Protein AF-A0A7S2LHR6-F1 (afdb_monomer_lite)

Sequence (240 aa):
MDSLCLHGGDTCDAGNPFDINSTSINSTLLLLCSYPAWVAMLILSASFIIFANSVIKHNQDLRKKINSQQWFLIQMLMHPVIVGGTVYMANITGNEWWGLLGLPFIFNFGAEPMDFTKLPPRVLLIFQLFAYVHHAGPLLACLSCFSIQNNSQFALANSLLYAHAWSLHTLGALDYMKVLRKQKFFWIYMVQALFSTAFWWSSLRKGLEEVTLSAVFPLLVGPIFQYGGRWGLYEDIRYC

Radius of gyration: 23.69 Å; chains: 1; bounding box: 70×34×90 Å

Secondary structure (DSSP, 8-state):
-----------S----TT---GGGS-HHHHHHHHHHHHHHHHHHHHHHHHHHHHHHHH-HHHHHHHHT-HHHHHHHHHHHHHHHHHHHHHHHHT-THHHHHHHHHHTTTT--S--GGGS-HHHHHHHHHHHHHHHHHHHHHHGGGGTSTT-HHHHHHHHHHHHHHHHHHHT----HHHHHHHGGGHHHHHHHHHHHHHHHHHHHHHH-SS--HHHHGGGGHHHIIIIIIHHHHHHHHH--

Organism: NCBI:txid267567

Foldseek 3Di:
DDDDDDDDDDDPDPPDPPPPPPPPPDPPVLLVVLVVVLVVLLVVLVVLVVVLVVLCVVCVPVLVVLQPDPVLLVLLQCLLVLLLVLLLCLQQVVNLVSLVVNLCSLSVHNHDQDDLVPDDPVCSVLLVVLVRLLSSQSSLSSSLSSVQHNQNQLSNLSSQLNSLVSNVSNVDHPPVVVVVVCCVCVVVSLVSNVVSVVSNVVSVVVRDPDDDCSSCVSNCSSVCSSPVVPVVVVVVSVVD

Structure (mmCIF, N/CA/C/O backbone):
data_AF-A0A7S2LHR6-F1
#
_entry.id   AF-A0A7S2LHR6-F1
#
loop_
_atom_site.group_PDB
_atom_site.id
_atom_site.type_symbol
_atom_site.label_atom_id
_atom_site.label_alt_id
_atom_site.label_comp_id
_atom_site.label_asym_id
_atom_site.label_entity_id
_atom_site.label_seq_id
_atom_site.pdbx_PDB_ins_code
_atom_site.Cartn_x
_atom_site.Cartn_y
_atom_site.Cartn_z
_atom_site.occupancy
_atom_site.B_iso_or_equiv
_atom_site.auth_seq_id
_atom_site.auth_comp_id
_atom_site.auth_asym_id
_atom_site.auth_atom_id
_atom_site.pdbx_PDB_model_num
ATOM 1 N N . MET A 1 1 ? 46.952 1.580 -62.471 1.00 33.97 1 MET A N 1
ATOM 2 C CA . MET A 1 1 ? 46.298 2.133 -63.664 1.00 33.97 1 MET A CA 1
ATOM 3 C C . MET A 1 1 ? 44.831 1.755 -63.609 1.00 33.97 1 MET A C 1
ATOM 5 O O . MET A 1 1 ? 44.545 0.585 -63.806 1.00 33.97 1 MET A O 1
ATOM 9 N N . ASP A 1 2 ? 43.841 2.580 -63.296 1.00 30.83 2 ASP A N 1
ATOM 10 C CA . ASP A 1 2 ? 43.684 3.893 -62.652 1.00 30.83 2 ASP A CA 1
ATOM 11 C C . ASP A 1 2 ? 42.200 3.899 -62.221 1.00 30.83 2 ASP A C 1
ATOM 13 O O . ASP A 1 2 ? 41.345 3.413 -62.954 1.00 30.83 2 ASP A O 1
ATOM 17 N N . SER A 1 3 ? 41.886 4.135 -60.946 1.00 33.28 3 SER A N 1
ATOM 18 C CA . SER A 1 3 ? 41.222 5.357 -60.465 1.00 33.28 3 SER A CA 1
ATOM 19 C C . SER A 1 3 ? 40.249 6.020 -61.450 1.00 33.28 3 SER A C 1
ATOM 21 O O . SER A 1 3 ? 40.690 6.685 -62.383 1.00 33.28 3 SER A O 1
ATOM 23 N N . LEU A 1 4 ? 38.953 5.996 -61.117 1.00 34.53 4 LEU A N 1
ATOM 24 C CA . LEU A 1 4 ? 38.096 7.185 -61.203 1.00 34.53 4 LEU A CA 1
ATOM 25 C C . LEU A 1 4 ? 36.883 7.047 -60.271 1.00 34.53 4 LEU A C 1
ATOM 27 O O . LEU A 1 4 ? 35.913 6.349 -60.554 1.00 34.53 4 LEU A O 1
ATOM 31 N N . CYS A 1 5 ? 36.979 7.744 -59.137 1.00 33.25 5 CYS A N 1
ATOM 32 C CA . CYS A 1 5 ? 35.847 8.202 -58.345 1.00 33.25 5 CYS A CA 1
ATOM 33 C C . CYS A 1 5 ? 34.969 9.139 -59.182 1.00 33.25 5 CYS A C 1
ATOM 35 O O . CYS A 1 5 ? 35.486 10.080 -59.784 1.00 33.25 5 CYS A O 1
ATOM 37 N N . LEU A 1 6 ? 33.651 8.975 -59.098 1.00 33.44 6 LEU A N 1
ATOM 38 C CA . LEU A 1 6 ? 32.712 10.085 -59.227 1.00 33.44 6 LEU A CA 1
ATOM 39 C C . LEU A 1 6 ? 31.737 10.033 -58.049 1.00 33.44 6 LEU A C 1
ATOM 41 O O . LEU A 1 6 ? 31.002 9.069 -57.857 1.00 33.44 6 LEU A O 1
ATOM 45 N N . HIS A 1 7 ? 31.822 11.084 -57.237 1.00 33.53 7 HIS A N 1
ATOM 46 C CA . HIS A 1 7 ? 30.907 11.442 -56.166 1.00 33.53 7 HIS A CA 1
ATOM 47 C C . HIS A 1 7 ? 29.529 11.839 -56.707 1.00 33.53 7 HIS A C 1
ATOM 49 O O . HIS A 1 7 ? 29.441 12.503 -57.738 1.00 33.53 7 HIS A O 1
ATOM 55 N N . GLY A 1 8 ? 28.508 11.610 -55.879 1.00 29.78 8 GLY A N 1
ATOM 56 C CA . GLY A 1 8 ? 27.481 12.622 -55.625 1.00 29.78 8 GLY A CA 1
ATOM 57 C C . GLY A 1 8 ? 26.073 12.232 -56.051 1.00 29.78 8 GLY A C 1
ATOM 58 O O . GLY A 1 8 ? 25.763 12.211 -57.238 1.00 29.78 8 GLY A O 1
ATOM 59 N N . GLY A 1 9 ? 25.207 12.000 -55.065 1.00 30.36 9 GLY A N 1
ATOM 60 C CA . GLY A 1 9 ? 23.770 11.869 -55.287 1.00 30.36 9 GLY A CA 1
ATOM 61 C C . GLY A 1 9 ? 23.041 11.186 -54.141 1.00 30.36 9 GLY A C 1
ATOM 62 O O . GLY A 1 9 ? 22.401 10.162 -54.357 1.00 30.36 9 GLY A O 1
ATOM 63 N N . ASP A 1 10 ? 23.185 11.739 -52.937 1.00 37.94 10 ASP A N 1
ATOM 64 C CA . ASP A 1 10 ? 22.536 11.325 -51.695 1.00 37.94 10 ASP A CA 1
ATOM 65 C C . ASP A 1 10 ? 21.042 11.031 -51.881 1.00 37.94 10 ASP A C 1
ATOM 67 O O . ASP A 1 10 ? 20.223 11.926 -52.088 1.00 37.94 10 ASP A O 1
ATOM 71 N N . THR A 1 11 ? 20.672 9.763 -51.762 1.00 43.31 11 THR A N 1
ATOM 72 C CA . THR A 1 11 ? 19.307 9.345 -51.447 1.00 43.31 11 THR A CA 1
ATOM 73 C C . THR A 1 11 ? 19.415 8.142 -50.522 1.00 43.31 11 THR A C 1
ATOM 75 O O . THR A 1 11 ? 20.270 7.288 -50.741 1.00 43.31 11 THR A O 1
ATOM 78 N N . CYS A 1 12 ? 18.537 8.084 -49.518 1.00 40.38 12 CYS A N 1
ATOM 79 C CA . CYS A 1 12 ? 18.490 7.114 -48.410 1.00 40.38 12 CYS A CA 1
ATOM 80 C C . CYS A 1 12 ? 19.226 7.545 -47.128 1.00 40.38 12 CYS A C 1
ATOM 82 O O . CYS A 1 12 ? 20.112 6.846 -46.668 1.00 40.38 12 CYS A O 1
ATOM 84 N N . ASP A 1 13 ? 18.832 8.681 -46.546 1.00 37.81 13 ASP A N 1
ATOM 85 C CA . ASP A 1 13 ? 18.703 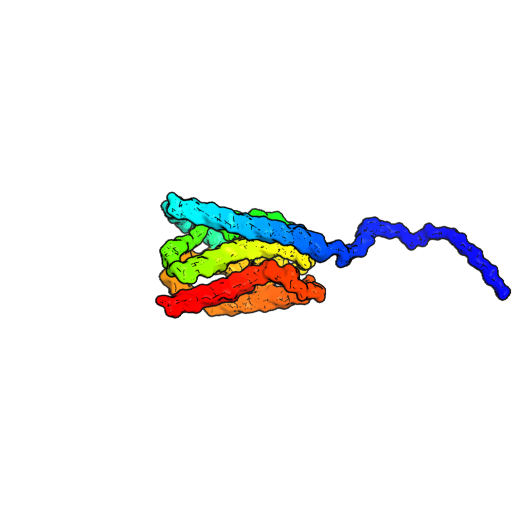8.812 -45.084 1.00 37.81 13 ASP A CA 1
ATOM 86 C C . ASP A 1 13 ? 17.909 10.084 -44.759 1.00 37.81 13 ASP A C 1
ATOM 88 O O . ASP A 1 13 ? 18.414 11.101 -44.288 1.00 37.81 13 ASP A O 1
ATOM 92 N N . ALA A 1 14 ? 16.603 10.036 -45.032 1.00 36.12 14 ALA A N 1
ATOM 93 C CA . ALA A 1 14 ? 15.676 10.882 -44.296 1.00 36.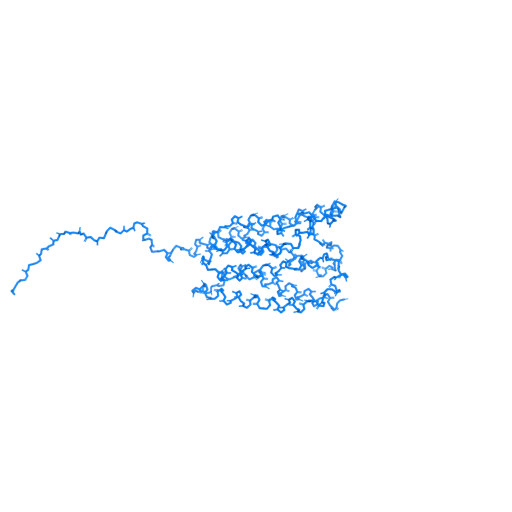12 14 ALA A CA 1
ATOM 94 C C . ALA A 1 14 ? 15.474 10.209 -42.936 1.00 36.12 14 ALA A C 1
ATOM 96 O O . ALA A 1 14 ? 14.522 9.453 -42.746 1.00 36.12 14 ALA A O 1
ATOM 97 N N . GLY A 1 15 ? 16.427 10.438 -42.028 1.00 35.22 15 GLY A N 1
ATOM 98 C CA . GLY A 1 15 ? 16.291 10.075 -40.626 1.00 35.22 15 GLY A CA 1
ATOM 99 C C . GLY A 1 15 ? 14.935 10.559 -40.134 1.00 35.22 15 GLY A C 1
ATOM 100 O O . GLY A 1 15 ? 14.598 11.740 -40.249 1.00 35.22 15 GLY A O 1
ATOM 101 N N . ASN A 1 16 ? 14.125 9.624 -39.653 1.00 37.59 16 ASN A N 1
ATOM 102 C CA . ASN A 1 16 ? 12.862 9.950 -39.029 1.00 37.59 16 ASN A CA 1
ATOM 103 C C . ASN A 1 16 ? 13.202 10.857 -37.831 1.00 37.59 16 ASN A C 1
ATOM 105 O O . ASN A 1 16 ? 13.980 10.436 -36.977 1.00 37.59 16 ASN A O 1
ATOM 109 N N . PRO A 1 17 ? 12.670 12.086 -37.711 1.00 40.09 17 PRO A N 1
ATOM 110 C CA . PRO A 1 17 ? 12.993 12.976 -36.589 1.00 40.09 17 PRO A CA 1
ATOM 111 C C . PRO A 1 17 ? 12.507 12.441 -35.224 1.00 40.09 17 PRO A C 1
ATOM 113 O O . PRO A 1 17 ? 12.671 13.104 -34.204 1.00 40.09 17 PRO A O 1
ATOM 116 N N . PHE A 1 18 ? 11.923 11.238 -35.209 1.00 41.41 18 PHE A N 1
ATOM 117 C CA . PHE A 1 18 ? 11.546 10.467 -34.030 1.00 41.41 18 PHE A CA 1
ATOM 118 C C . PHE A 1 18 ? 12.494 9.308 -33.694 1.00 41.41 18 PHE A C 1
ATOM 120 O O . PHE A 1 18 ? 12.257 8.645 -32.686 1.00 41.41 18 PHE A O 1
ATOM 127 N N . ASP A 1 19 ? 13.587 9.100 -34.438 1.00 39.38 19 ASP A N 1
ATOM 128 C CA . ASP A 1 19 ? 14.711 8.269 -33.978 1.00 39.38 19 ASP A CA 1
ATOM 129 C C . ASP A 1 19 ? 15.553 9.058 -32.971 1.00 39.38 19 ASP A C 1
ATOM 131 O O . ASP A 1 19 ? 16.726 9.392 -33.147 1.00 39.38 19 ASP A O 1
ATOM 135 N N . ILE A 1 20 ? 14.903 9.376 -31.857 1.00 44.12 20 ILE A N 1
ATOM 136 C CA . ILE A 1 20 ? 15.603 9.609 -30.613 1.00 44.12 20 ILE A CA 1
ATOM 137 C C . ILE A 1 20 ? 16.208 8.251 -30.269 1.00 44.12 20 ILE A C 1
ATOM 139 O O . ILE A 1 20 ? 15.478 7.293 -30.028 1.00 44.12 20 ILE A O 1
ATOM 143 N N . ASN A 1 21 ? 17.535 8.182 -30.208 1.00 38.88 21 ASN A N 1
ATOM 144 C CA . ASN A 1 21 ? 18.256 7.234 -29.363 1.00 38.88 21 ASN A CA 1
ATOM 145 C C . ASN A 1 21 ? 17.713 7.354 -27.921 1.00 38.88 21 ASN A C 1
ATOM 147 O O . ASN A 1 21 ? 18.273 8.046 -27.071 1.00 38.88 21 ASN A O 1
ATOM 151 N N . SER A 1 22 ? 16.549 6.752 -27.672 1.00 42.56 22 SER A N 1
ATOM 152 C CA . SER A 1 22 ? 15.651 7.007 -26.541 1.00 42.56 22 SER A CA 1
ATOM 153 C C . SER A 1 22 ? 16.055 6.259 -25.279 1.00 42.56 22 SER A C 1
ATOM 155 O O . SER A 1 22 ? 15.353 6.307 -24.274 1.00 42.56 22 SER A O 1
ATOM 157 N N . THR A 1 23 ? 17.194 5.579 -25.301 1.00 45.72 23 THR A N 1
ATOM 158 C CA . THR A 1 23 ? 17.725 4.821 -24.168 1.00 45.72 23 THR A CA 1
ATOM 159 C C . THR A 1 23 ? 18.483 5.687 -23.165 1.00 45.72 23 THR A C 1
ATOM 161 O O . THR A 1 23 ? 18.714 5.242 -22.045 1.00 45.72 23 THR A O 1
ATOM 164 N N . SER A 1 24 ? 18.819 6.940 -23.500 1.00 42.12 24 SER A N 1
ATOM 165 C CA . SER A 1 24 ? 19.537 7.847 -22.593 1.00 42.12 24 SER A CA 1
ATOM 166 C C . SER A 1 24 ? 18.754 9.097 -22.198 1.00 42.12 24 SER A C 1
ATOM 168 O O . SER A 1 24 ? 19.355 10.029 -21.659 1.00 42.12 24 SER A O 1
ATOM 170 N N . ILE A 1 25 ? 17.428 9.141 -22.401 1.00 46.59 25 ILE A N 1
ATOM 171 C CA . ILE A 1 25 ? 16.570 10.114 -21.701 1.00 46.59 25 ILE A CA 1
ATOM 172 C C . ILE A 1 25 ? 16.452 9.668 -20.233 1.00 46.59 25 ILE A C 1
ATOM 174 O O . ILE A 1 25 ? 15.443 9.174 -19.748 1.00 46.59 25 ILE A O 1
ATOM 178 N N . ASN A 1 26 ? 17.584 9.857 -19.555 1.00 50.38 26 ASN A N 1
ATOM 179 C CA . ASN A 1 26 ? 17.777 10.335 -18.203 1.00 50.38 26 ASN A CA 1
ATOM 180 C C . ASN A 1 26 ? 17.002 9.617 -17.100 1.00 50.38 26 ASN A C 1
ATOM 182 O O . ASN A 1 26 ? 16.109 10.200 -16.486 1.00 50.38 26 ASN A O 1
ATOM 186 N N . SER A 1 27 ? 17.490 8.444 -16.699 1.00 50.03 27 SER A N 1
ATOM 187 C CA . SER A 1 27 ? 17.287 7.914 -15.344 1.00 50.03 27 SER A CA 1
ATOM 188 C C . SER A 1 27 ? 17.494 9.001 -14.269 1.00 50.03 27 SER A C 1
ATOM 190 O O . SER A 1 27 ? 16.720 9.071 -13.321 1.00 50.03 27 SER A O 1
ATOM 192 N N . THR A 1 28 ? 18.424 9.944 -14.470 1.00 49.97 28 THR A N 1
ATOM 193 C CA . THR A 1 28 ? 18.630 11.138 -13.625 1.00 49.97 28 THR A CA 1
ATOM 194 C C . THR A 1 28 ? 17.470 12.149 -13.643 1.00 49.97 28 THR A C 1
ATOM 196 O O . THR A 1 28 ? 17.129 12.685 -12.596 1.00 49.97 28 THR A O 1
ATOM 199 N N . LEU A 1 29 ? 16.843 12.419 -14.795 1.00 48.09 29 LEU A N 1
ATOM 200 C CA . LEU A 1 29 ? 15.702 13.348 -14.924 1.00 48.09 29 LEU A CA 1
ATOM 201 C C . LEU A 1 29 ? 14.429 12.707 -14.358 1.00 48.09 29 LEU A C 1
ATOM 203 O O . LEU A 1 29 ? 13.669 13.353 -13.643 1.00 48.09 29 LEU A O 1
ATOM 207 N N . LEU A 1 30 ? 14.263 11.405 -14.603 1.00 52.84 30 LEU A N 1
ATOM 208 C CA . LEU A 1 30 ? 13.258 10.552 -13.980 1.00 52.84 30 LEU A CA 1
ATOM 209 C C . LEU A 1 30 ? 13.383 10.555 -12.453 1.00 52.84 30 LEU A C 1
ATOM 211 O O . LEU A 1 30 ? 12.388 10.788 -11.771 1.00 52.84 30 LEU A O 1
ATOM 215 N N . LEU A 1 31 ? 14.596 10.393 -11.911 1.00 54.50 31 LEU A N 1
ATOM 216 C CA . LEU A 1 31 ? 14.901 10.524 -10.479 1.00 54.50 31 LEU A CA 1
ATOM 217 C C . LEU A 1 31 ? 14.614 11.946 -9.957 1.00 54.50 31 LEU A C 1
ATOM 219 O O . LEU A 1 31 ? 13.956 12.104 -8.931 1.00 54.50 31 LEU A O 1
ATOM 223 N N . LEU A 1 32 ? 15.042 12.989 -10.674 1.00 51.72 32 LEU A N 1
ATOM 224 C CA . LEU A 1 32 ? 14.859 14.394 -10.278 1.00 51.72 32 LEU A CA 1
ATOM 225 C C . LEU A 1 32 ? 13.388 14.8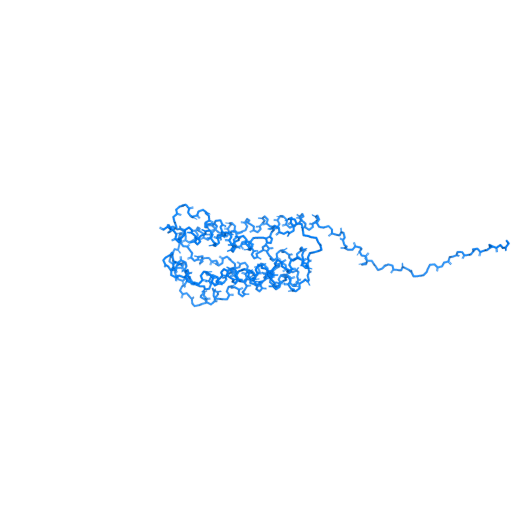28 -10.215 1.00 51.72 32 LEU A C 1
ATOM 227 O O . LEU A 1 32 ? 13.035 15.611 -9.337 1.00 51.72 32 LEU A O 1
ATOM 231 N N . CYS A 1 33 ? 12.526 14.324 -11.101 1.00 55.12 33 CYS A N 1
ATOM 232 C CA . CYS A 1 33 ? 11.090 14.623 -11.078 1.00 55.12 33 CYS A CA 1
ATOM 233 C C . CYS A 1 33 ? 10.316 13.753 -10.075 1.00 55.12 33 CYS A C 1
ATOM 235 O O . CYS A 1 33 ? 9.307 14.197 -9.522 1.00 55.12 33 CYS A O 1
ATOM 237 N N . SER A 1 34 ? 10.786 12.533 -9.803 1.00 61.78 34 SER A N 1
ATOM 238 C CA . SER A 1 34 ? 10.092 11.595 -8.915 1.00 61.78 34 SER A CA 1
ATOM 239 C C . SER A 1 34 ? 10.335 11.869 -7.428 1.00 61.78 34 SER A C 1
ATOM 241 O O . SER A 1 34 ? 9.390 11.749 -6.651 1.00 61.78 34 SER A O 1
ATOM 243 N N . TYR A 1 35 ? 11.516 12.347 -7.013 1.00 68.94 35 TYR A N 1
ATOM 244 C CA . TYR A 1 35 ? 11.766 12.703 -5.605 1.00 68.94 35 TYR A CA 1
ATOM 245 C C . TYR A 1 35 ? 10.815 13.786 -5.055 1.00 68.94 35 TYR A C 1
ATOM 247 O O . TYR A 1 35 ? 10.216 13.555 -4.000 1.00 68.94 35 TYR A O 1
ATOM 255 N N . PRO A 1 36 ? 10.611 14.939 -5.725 1.00 70.75 36 PRO A N 1
ATOM 256 C CA . PRO A 1 36 ? 9.643 15.939 -5.282 1.00 70.75 36 PRO A CA 1
ATOM 257 C C . PRO A 1 36 ? 8.216 15.391 -5.236 1.00 70.75 36 PRO A C 1
ATOM 259 O O . PRO A 1 36 ? 7.487 15.686 -4.292 1.00 70.75 36 PRO A O 1
ATOM 262 N N . ALA A 1 37 ? 7.829 14.555 -6.207 1.00 69.38 37 ALA A N 1
ATOM 263 C CA . ALA A 1 37 ? 6.515 13.917 -6.227 1.00 69.38 37 ALA A CA 1
ATOM 264 C C . ALA A 1 37 ? 6.335 12.949 -5.046 1.00 69.38 37 ALA A C 1
ATOM 266 O O . ALA A 1 37 ? 5.289 12.949 -4.401 1.00 69.38 37 ALA A O 1
ATOM 267 N N . TRP A 1 38 ? 7.361 12.171 -4.695 1.00 74.12 38 TRP A N 1
ATOM 268 C CA . TRP A 1 38 ? 7.329 11.289 -3.526 1.00 74.12 38 TRP A CA 1
ATOM 269 C C . TRP A 1 38 ? 7.232 12.074 -2.223 1.00 74.12 38 TRP A C 1
ATOM 271 O O . TRP A 1 38 ? 6.401 11.751 -1.375 1.00 74.12 38 TRP A O 1
ATOM 281 N N . VAL A 1 39 ? 8.035 13.130 -2.072 1.00 76.44 39 VAL A N 1
ATOM 282 C CA . VAL A 1 39 ? 7.972 14.021 -0.905 1.00 76.44 39 VAL A CA 1
ATOM 283 C C . VAL A 1 39 ? 6.592 14.668 -0.807 1.00 76.44 39 VAL A C 1
ATOM 285 O O . VAL A 1 39 ? 5.997 14.663 0.269 1.00 76.44 39 VAL A O 1
ATOM 288 N N . ALA A 1 40 ? 6.033 15.142 -1.922 1.00 76.00 40 ALA A N 1
ATOM 289 C CA . ALA A 1 40 ? 4.682 15.687 -1.967 1.00 76.00 40 ALA A CA 1
ATOM 290 C C . ALA A 1 40 ? 3.631 14.649 -1.544 1.00 76.00 40 ALA A C 1
ATOM 292 O O . ALA A 1 40 ? 2.756 14.982 -0.752 1.00 76.00 40 ALA A O 1
ATOM 293 N N . MET A 1 41 ? 3.740 13.389 -1.979 1.00 76.25 41 MET A N 1
ATOM 294 C CA . MET A 1 41 ? 2.822 12.318 -1.560 1.00 76.25 41 MET A CA 1
ATOM 295 C C . MET A 1 41 ? 2.950 11.969 -0.075 1.00 76.25 41 MET A C 1
ATOM 297 O O . MET A 1 41 ? 1.940 11.708 0.583 1.00 76.25 41 MET A O 1
ATOM 301 N N . LEU A 1 42 ? 4.162 11.995 0.483 1.00 76.69 42 LEU A N 1
ATOM 302 C CA . LEU A 1 42 ? 4.381 11.800 1.919 1.00 76.69 42 LEU A CA 1
ATOM 303 C C . LEU A 1 42 ? 3.784 12.953 2.737 1.00 76.69 42 LEU A C 1
ATOM 305 O O . LEU A 1 42 ? 3.089 12.706 3.723 1.00 76.69 42 LEU A O 1
ATOM 309 N N . ILE A 1 43 ? 3.993 14.200 2.303 1.00 80.19 43 ILE A N 1
ATOM 310 C CA . ILE A 1 43 ? 3.409 15.396 2.932 1.00 80.19 43 ILE A CA 1
ATOM 311 C C . ILE A 1 43 ? 1.883 15.368 2.832 1.00 80.19 43 ILE A C 1
ATOM 313 O O . ILE A 1 43 ? 1.197 15.656 3.815 1.00 80.19 43 ILE A O 1
ATOM 317 N N . LEU A 1 44 ? 1.352 15.006 1.662 1.00 78.12 44 LEU A N 1
ATOM 318 C CA . LEU A 1 44 ? -0.079 14.861 1.428 1.00 78.12 44 LEU A CA 1
ATOM 319 C C . LEU A 1 44 ? -0.649 13.830 2.395 1.00 78.12 44 LEU A C 1
ATOM 321 O O . LEU A 1 44 ? -1.566 14.146 3.146 1.00 78.12 44 LEU A O 1
ATOM 325 N N . SER A 1 45 ? -0.036 12.646 2.460 1.00 74.81 45 SER A N 1
ATOM 326 C CA . SER A 1 45 ? -0.431 11.598 3.399 1.00 74.81 45 SER A CA 1
ATOM 327 C C . SER A 1 45 ? -0.460 12.132 4.829 1.00 74.81 45 SER A C 1
ATOM 329 O O . SER A 1 45 ? -1.498 12.060 5.486 1.00 74.81 45 SER A O 1
ATOM 331 N N . ALA A 1 46 ? 0.629 12.756 5.286 1.00 77.19 46 ALA A N 1
ATOM 332 C CA . ALA A 1 46 ? 0.721 13.329 6.627 1.00 77.19 46 ALA A CA 1
ATOM 333 C C . ALA A 1 46 ? -0.358 14.393 6.898 1.00 77.19 46 ALA A C 1
ATOM 335 O O . ALA A 1 46 ? -0.943 14.419 7.980 1.00 77.19 46 ALA A O 1
ATOM 336 N N . SER A 1 47 ? -0.674 15.236 5.916 1.00 78.19 47 SER A N 1
ATOM 337 C CA . SER A 1 47 ? -1.716 16.260 6.031 1.00 78.19 47 SER A CA 1
ATOM 338 C C . SER A 1 47 ? -3.110 15.644 6.154 1.00 78.19 47 SER A C 1
ATOM 340 O O . SER A 1 47 ? -3.876 16.039 7.034 1.00 78.19 47 SER A O 1
ATOM 342 N N . PHE A 1 48 ? -3.422 14.632 5.339 1.00 74.19 48 PHE A N 1
ATOM 343 C CA . PHE A 1 48 ? -4.680 13.883 5.429 1.00 74.19 48 PHE A CA 1
ATOM 344 C C . PHE A 1 48 ? -4.842 13.215 6.792 1.00 74.19 48 PHE A C 1
ATOM 346 O O . PHE A 1 48 ? -5.911 13.278 7.391 1.00 74.19 48 PHE A O 1
ATOM 353 N N . ILE A 1 49 ? -3.764 12.644 7.312 1.00 70.94 49 ILE A N 1
ATOM 354 C CA . ILE A 1 49 ? -3.712 12.012 8.627 1.00 70.94 49 ILE A CA 1
ATOM 355 C C . ILE A 1 49 ? -3.963 13.016 9.756 1.00 70.94 49 ILE A C 1
ATOM 357 O O . ILE A 1 49 ? -4.758 12.758 10.663 1.00 70.94 49 ILE A O 1
ATOM 361 N N . ILE A 1 50 ? -3.286 14.167 9.729 1.00 76.38 50 ILE A N 1
ATOM 362 C CA . ILE A 1 50 ? -3.455 15.225 10.735 1.00 76.38 50 ILE A CA 1
ATOM 363 C C . ILE A 1 50 ? -4.893 15.739 10.702 1.00 76.38 50 ILE A C 1
ATOM 365 O O . ILE A 1 50 ? -5.525 15.892 11.753 1.00 76.38 50 ILE A O 1
ATOM 369 N N . PHE A 1 51 ? -5.429 15.950 9.501 1.00 75.31 51 PHE A N 1
ATOM 370 C CA . PHE A 1 51 ? -6.813 16.350 9.301 1.00 75.31 51 PHE A CA 1
ATOM 371 C C . PHE A 1 51 ? -7.785 15.295 9.846 1.00 75.31 51 PHE A C 1
ATOM 373 O O . PHE A 1 51 ? -8.640 15.624 10.668 1.00 75.31 51 PHE A O 1
ATOM 380 N N . ALA A 1 52 ? -7.616 14.024 9.474 1.00 69.12 52 ALA A N 1
ATOM 381 C CA . ALA A 1 52 ? -8.452 12.920 9.935 1.00 69.12 52 ALA A CA 1
ATOM 382 C C . ALA A 1 52 ? -8.422 12.795 11.462 1.00 69.12 52 ALA A C 1
ATOM 384 O O . ALA A 1 52 ? -9.478 12.743 12.090 1.00 69.12 52 ALA A O 1
ATOM 385 N N . ASN A 1 53 ? -7.240 12.839 12.081 1.00 70.19 53 ASN A N 1
ATOM 386 C CA . ASN A 1 53 ? -7.093 12.828 13.536 1.00 70.19 53 ASN A CA 1
ATOM 387 C C . ASN A 1 53 ? -7.809 14.004 14.205 1.00 70.19 53 ASN A C 1
ATOM 389 O O . ASN A 1 53 ? -8.457 13.815 15.235 1.00 70.19 53 ASN A O 1
ATOM 393 N N . SER A 1 54 ? -7.699 15.204 13.637 1.00 72.88 54 SER A N 1
ATOM 394 C CA . SER A 1 54 ? -8.334 16.406 14.184 1.00 72.88 54 SER A CA 1
ATOM 395 C C . SER A 1 54 ? -9.859 16.302 14.100 1.00 72.88 54 SER A C 1
ATOM 397 O O . SER A 1 54 ? -10.553 16.495 15.095 1.00 72.88 54 SER A O 1
ATOM 399 N N . VAL A 1 55 ? -10.396 15.895 12.949 1.00 67.88 55 VAL A N 1
ATOM 400 C CA . VAL A 1 55 ? -11.844 15.732 12.748 1.00 67.88 55 VAL A CA 1
ATOM 401 C C . VAL A 1 55 ? -12.407 14.591 13.600 1.00 67.88 55 VAL A C 1
ATOM 403 O O . VAL A 1 55 ? -13.421 14.767 14.276 1.00 67.88 55 VAL A O 1
ATOM 406 N N . ILE A 1 56 ? -11.744 13.430 13.622 1.00 64.75 56 ILE A N 1
ATOM 407 C CA . ILE A 1 56 ? -12.195 12.247 14.370 1.00 64.75 56 ILE A CA 1
ATOM 408 C C . ILE A 1 56 ? -12.184 12.517 15.876 1.00 64.75 56 ILE A C 1
ATOM 410 O O . ILE A 1 56 ? -13.152 12.174 16.558 1.00 64.75 56 ILE A O 1
ATOM 414 N N . LYS A 1 57 ? -11.133 13.149 16.415 1.00 65.31 57 LYS A N 1
ATOM 415 C CA . LYS A 1 57 ? -11.071 13.491 17.847 1.00 65.31 57 LYS A CA 1
ATOM 416 C C . LYS A 1 57 ? -12.222 14.398 18.275 1.00 65.31 57 LYS A C 1
ATOM 418 O O . LYS A 1 57 ? -12.720 14.240 19.385 1.00 65.31 57 LYS A O 1
ATOM 423 N N . HIS A 1 58 ? -12.668 15.296 17.401 1.00 67.75 58 HIS A N 1
ATOM 424 C CA . HIS A 1 58 ? -13.702 16.273 17.730 1.00 67.75 58 HIS A CA 1
ATOM 425 C C . HIS A 1 58 ? -15.130 15.842 17.360 1.00 67.75 58 HIS A C 1
ATOM 427 O O . HIS A 1 58 ? -16.074 16.481 17.818 1.00 67.75 58 HIS A O 1
ATOM 433 N N . ASN A 1 59 ? -15.328 14.764 16.586 1.00 75.00 59 ASN A N 1
ATOM 434 C CA . ASN A 1 59 ? -16.669 14.340 16.160 1.00 75.00 59 ASN A CA 1
ATOM 435 C C . ASN A 1 59 ? -16.854 12.809 16.085 1.00 75.00 59 ASN A C 1
ATOM 437 O O . ASN A 1 59 ? -17.108 12.220 15.030 1.00 75.00 59 ASN A O 1
ATOM 441 N N . GLN A 1 60 ? -16.749 12.147 17.241 1.00 73.19 60 GLN A N 1
ATOM 442 C CA . GLN A 1 60 ? -16.917 10.691 17.356 1.00 73.19 60 GLN A CA 1
ATOM 443 C C . GLN A 1 60 ? -18.316 10.203 16.942 1.00 73.19 60 GLN A C 1
ATOM 445 O O . GLN A 1 60 ? -18.454 9.083 16.447 1.00 73.19 60 GLN A O 1
ATOM 450 N N . ASP A 1 61 ? -19.358 11.018 17.109 1.00 76.88 61 ASP A N 1
ATOM 451 C CA . ASP A 1 61 ? -20.723 10.619 16.755 1.00 76.88 61 ASP A CA 1
ATOM 452 C C . ASP A 1 61 ? -20.965 10.637 15.245 1.00 76.88 61 ASP A C 1
ATOM 454 O O . ASP A 1 61 ? -21.618 9.730 14.722 1.00 76.88 61 ASP A O 1
ATOM 458 N N . LEU A 1 62 ? -20.378 11.592 14.516 1.00 74.25 62 LEU A N 1
ATOM 459 C CA . LEU A 1 62 ? -20.365 11.560 13.052 1.00 74.25 62 LEU A CA 1
ATOM 460 C C . LEU A 1 62 ? -19.655 10.303 12.535 1.00 74.25 62 LEU A C 1
ATOM 462 O O . LEU A 1 62 ? -20.177 9.620 11.655 1.00 74.25 62 LEU A O 1
ATOM 466 N N . ARG A 1 63 ? -18.521 9.931 13.137 1.00 71.94 63 ARG A N 1
ATOM 467 C CA . ARG A 1 63 ? -17.788 8.706 12.781 1.00 71.94 63 ARG A CA 1
ATOM 468 C C . ARG A 1 63 ? -18.628 7.445 12.982 1.00 71.94 63 ARG A C 1
ATOM 470 O O . ARG A 1 63 ? -18.655 6.586 12.103 1.00 71.94 63 ARG A O 1
ATOM 477 N N . LYS A 1 64 ? -19.344 7.327 14.107 1.00 73.88 64 LYS A N 1
ATOM 478 C CA . LYS A 1 64 ? -20.272 6.203 14.338 1.00 73.88 64 LYS A CA 1
ATOM 479 C C . LYS A 1 64 ? -21.355 6.145 13.259 1.00 73.88 64 LYS A C 1
ATOM 481 O O . LYS A 1 64 ? -21.630 5.059 12.756 1.00 73.88 64 LYS A O 1
ATOM 486 N N . LYS A 1 65 ? -21.922 7.298 12.882 1.00 78.12 65 LYS A N 1
ATOM 487 C CA . LYS A 1 65 ? -22.947 7.398 11.831 1.00 78.12 65 LYS A CA 1
ATOM 488 C C . LYS A 1 65 ? -22.429 7.007 10.450 1.00 78.12 65 LYS A C 1
ATOM 490 O O . LYS A 1 65 ? -23.184 6.389 9.710 1.00 78.12 65 LYS A O 1
ATOM 495 N N . ILE A 1 66 ? -21.188 7.355 10.096 1.00 75.56 66 ILE A N 1
ATOM 496 C CA . ILE A 1 66 ? -20.563 6.954 8.822 1.00 75.56 66 ILE A CA 1
ATOM 497 C C . ILE A 1 66 ? -20.296 5.445 8.824 1.00 75.56 66 ILE A C 1
ATOM 499 O O . ILE A 1 66 ? -20.706 4.741 7.905 1.00 75.56 66 ILE A O 1
ATOM 503 N N . ASN A 1 67 ? -19.700 4.928 9.902 1.00 73.75 67 ASN A N 1
ATOM 504 C CA . ASN A 1 67 ? -19.354 3.510 10.024 1.00 73.75 67 ASN A CA 1
ATOM 505 C C . ASN A 1 67 ? -20.571 2.573 10.046 1.00 73.75 67 ASN A C 1
ATOM 507 O O . ASN A 1 67 ? -20.424 1.386 9.761 1.00 73.75 67 ASN A O 1
ATOM 511 N N . SER A 1 68 ? -21.760 3.073 10.398 1.00 76.06 68 SER A N 1
ATOM 512 C CA . SER A 1 68 ? -23.001 2.293 10.359 1.00 76.06 68 SER A CA 1
ATOM 513 C C . SER A 1 68 ? -23.640 2.224 8.970 1.00 76.06 68 SER A C 1
ATOM 515 O O . SER A 1 68 ? -24.619 1.500 8.797 1.00 76.06 68 SER A O 1
ATOM 517 N N . GLN A 1 69 ? -23.148 2.984 7.988 1.00 79.88 69 GLN A N 1
ATOM 518 C CA . GLN A 1 69 ? -23.737 2.998 6.653 1.00 79.88 69 GLN A CA 1
ATOM 519 C C . GLN A 1 69 ? -23.344 1.761 5.841 1.00 79.88 69 GLN A C 1
ATOM 521 O O . GLN A 1 69 ? -22.178 1.370 5.786 1.00 79.88 69 GLN A O 1
ATOM 526 N N . GLN A 1 70 ? -24.311 1.183 5.126 1.00 81.12 70 GLN A N 1
ATOM 527 C CA . GLN A 1 70 ? -24.070 0.029 4.253 1.00 81.12 70 GLN A CA 1
ATOM 528 C C . GLN A 1 70 ? -23.121 0.358 3.095 1.00 81.12 70 GLN A C 1
ATOM 530 O O . GLN A 1 70 ? -22.262 -0.452 2.761 1.00 81.12 70 GLN A O 1
ATOM 535 N N . TRP A 1 71 ? -23.228 1.555 2.511 1.00 80.31 71 TRP A N 1
ATOM 536 C CA . TRP A 1 71 ? -22.336 1.980 1.428 1.00 80.31 71 TRP A CA 1
ATOM 537 C C . TRP A 1 71 ? -20.879 2.075 1.894 1.00 80.31 71 TRP A C 1
ATOM 539 O O . TRP A 1 71 ? -19.975 1.690 1.158 1.00 80.31 71 TRP A O 1
ATOM 549 N N . PHE A 1 72 ? -20.652 2.495 3.142 1.00 78.94 72 PHE A N 1
ATOM 550 C CA . PHE A 1 72 ? -19.321 2.527 3.737 1.00 78.94 72 PHE A CA 1
ATOM 551 C C . PHE A 1 72 ? -18.767 1.110 3.932 1.00 78.94 72 PHE A C 1
ATOM 553 O O . PHE A 1 72 ? -17.608 0.842 3.623 1.00 78.94 72 PHE A O 1
ATOM 560 N N . LEU A 1 73 ? -19.603 0.163 4.368 1.00 76.19 73 LEU A N 1
ATOM 561 C CA . LEU A 1 73 ? -19.210 -1.245 4.463 1.00 76.19 73 LEU A CA 1
ATOM 562 C C . LEU A 1 73 ? -18.837 -1.829 3.091 1.00 76.19 73 LEU A C 1
ATOM 564 O O . LEU A 1 73 ? -17.818 -2.507 2.975 1.00 76.19 73 LEU A O 1
ATOM 568 N N . ILE A 1 74 ? -19.626 -1.543 2.053 1.00 81.06 74 ILE A N 1
ATOM 569 C CA . ILE A 1 74 ? -19.344 -1.979 0.677 1.00 81.06 74 ILE A CA 1
ATOM 570 C C . ILE A 1 74 ? -18.025 -1.376 0.186 1.00 81.06 74 ILE A C 1
ATOM 572 O O . ILE A 1 74 ? -17.185 -2.104 -0.340 1.00 81.06 74 ILE A O 1
ATOM 576 N N . GLN A 1 75 ? -17.803 -0.079 0.409 1.00 81.44 75 GLN A N 1
ATOM 577 C CA . GLN A 1 75 ? -16.535 0.579 0.093 1.00 81.44 75 GLN A CA 1
ATOM 578 C C . GLN A 1 75 ? -15.363 -0.121 0.791 1.00 81.44 75 GLN A C 1
ATOM 580 O O . GLN A 1 75 ? -14.350 -0.402 0.156 1.00 81.44 75 GLN A O 1
ATOM 585 N N . MET A 1 76 ? -15.505 -0.447 2.076 1.00 78.62 76 MET A N 1
ATOM 586 C CA . MET A 1 76 ? -14.470 -1.136 2.847 1.00 78.62 76 MET A CA 1
ATOM 587 C C . MET A 1 76 ? -14.198 -2.557 2.352 1.00 78.62 76 MET A C 1
ATOM 589 O O . MET A 1 76 ? -13.049 -2.986 2.398 1.00 78.62 76 MET A O 1
ATOM 593 N N . LEU A 1 77 ? -15.210 -3.271 1.850 1.00 81.62 77 LEU A N 1
ATOM 594 C CA . LEU A 1 77 ? -15.050 -4.586 1.218 1.00 81.62 77 LEU A CA 1
ATOM 595 C C . LEU A 1 77 ? -14.362 -4.492 -0.149 1.00 81.62 77 LEU A C 1
ATOM 597 O O . LEU A 1 77 ? -13.500 -5.310 -0.460 1.00 81.62 77 LEU A O 1
ATOM 601 N N . MET A 1 78 ? -14.711 -3.480 -0.944 1.00 86.19 78 MET A N 1
ATOM 602 C CA . MET A 1 78 ? -14.134 -3.236 -2.272 1.00 86.19 78 MET A CA 1
ATOM 603 C C . MET A 1 78 ? -12.769 -2.550 -2.219 1.00 86.19 78 MET A C 1
ATOM 605 O O . MET A 1 78 ? -12.075 -2.478 -3.229 1.00 86.19 78 MET A O 1
ATOM 609 N N . HIS A 1 79 ? -12.358 -2.073 -1.049 1.00 86.06 79 HIS A N 1
ATOM 610 C CA . HIS A 1 79 ? -11.141 -1.298 -0.845 1.00 86.06 79 HIS A CA 1
ATOM 611 C C . HIS A 1 79 ? -9.878 -1.940 -1.462 1.00 86.06 79 HIS A C 1
ATOM 613 O O . HIS A 1 79 ? -9.156 -1.241 -2.173 1.00 86.06 79 HIS A O 1
ATOM 619 N N . PRO A 1 80 ? -9.623 -3.257 -1.306 1.00 88.25 80 PRO A N 1
ATOM 620 C CA . PRO A 1 80 ? -8.488 -3.926 -1.950 1.00 88.25 80 PRO A CA 1
ATOM 621 C C . PRO A 1 80 ? -8.552 -3.886 -3.473 1.00 88.25 80 PRO A C 1
ATOM 623 O O . PRO A 1 80 ? -7.533 -3.692 -4.129 1.00 88.25 80 PRO A O 1
ATOM 626 N N . VAL A 1 81 ? -9.753 -4.064 -4.029 1.00 91.75 81 VAL A N 1
ATOM 627 C CA . VAL A 1 81 ? -9.995 -4.071 -5.476 1.00 91.75 81 VAL A CA 1
ATOM 628 C C . VAL A 1 81 ? -9.779 -2.677 -6.043 1.00 91.75 81 VAL A C 1
ATOM 630 O O . VAL A 1 81 ? -9.156 -2.538 -7.088 1.00 91.75 81 VAL A O 1
ATOM 633 N N . ILE A 1 82 ? -10.243 -1.643 -5.341 1.00 91.44 82 ILE A N 1
ATOM 634 C CA . ILE A 1 82 ? -10.078 -0.254 -5.770 1.00 91.44 82 ILE A CA 1
ATOM 635 C C . ILE A 1 82 ? -8.599 0.136 -5.735 1.00 91.44 82 ILE A C 1
ATOM 637 O O . ILE A 1 82 ? -8.083 0.615 -6.737 1.00 91.44 82 ILE A O 1
ATOM 641 N N . VAL A 1 83 ? -7.900 -0.128 -4.627 1.00 91.31 83 VAL A N 1
ATOM 642 C CA . VAL A 1 83 ? -6.478 0.225 -4.469 1.00 91.31 83 VAL A CA 1
ATOM 643 C C . VAL A 1 83 ? -5.588 -0.576 -5.416 1.00 91.31 83 VAL A C 1
ATOM 645 O O . VAL A 1 83 ? -4.737 -0.009 -6.095 1.00 91.31 83 VAL A O 1
ATOM 648 N N . GLY A 1 84 ? -5.790 -1.891 -5.510 1.00 92.75 84 GLY A N 1
ATOM 649 C CA . GLY A 1 84 ? -5.067 -2.708 -6.481 1.00 92.75 84 GLY A CA 1
ATOM 650 C C . GLY A 1 84 ? -5.391 -2.301 -7.916 1.00 92.75 84 GLY A C 1
ATOM 651 O O . GLY A 1 84 ? -4.489 -2.248 -8.750 1.00 92.75 84 GLY A O 1
ATOM 652 N N . GLY A 1 85 ? -6.653 -1.982 -8.205 1.00 94.19 85 GLY A N 1
ATOM 653 C CA . GLY A 1 85 ? -7.118 -1.558 -9.521 1.00 94.19 85 GLY A CA 1
ATOM 654 C C . GLY A 1 85 ? -6.485 -0.246 -9.968 1.00 94.19 85 GLY A C 1
ATOM 655 O O . GLY A 1 85 ? -5.972 -0.174 -11.080 1.00 94.19 85 GLY A O 1
ATOM 656 N N . THR A 1 86 ? -6.443 0.773 -9.107 1.00 93.56 86 THR A N 1
ATOM 657 C CA . THR A 1 86 ? -5.805 2.053 -9.447 1.00 93.56 86 THR A CA 1
ATOM 658 C C . THR A 1 86 ? -4.302 1.902 -9.649 1.00 93.56 86 THR A C 1
ATOM 660 O O . THR A 1 86 ? -3.775 2.445 -10.617 1.00 93.56 86 THR A O 1
ATOM 663 N N . VAL A 1 87 ? -3.620 1.100 -8.822 1.00 91.50 87 VAL A N 1
ATOM 664 C CA . VAL A 1 87 ? -2.197 0.774 -9.021 1.00 91.50 87 VAL A CA 1
ATOM 665 C C . VAL A 1 87 ? -1.984 0.047 -10.348 1.00 91.50 87 VAL A C 1
ATOM 667 O O . VAL A 1 87 ? -1.097 0.425 -11.112 1.00 91.50 87 VAL A O 1
ATOM 670 N N . TYR A 1 88 ? -2.803 -0.961 -10.660 1.00 92.25 88 TYR A N 1
ATOM 671 C CA . TYR A 1 88 ? -2.719 -1.683 -11.930 1.00 92.25 88 TYR A CA 1
ATOM 672 C C . TYR A 1 88 ? -2.878 -0.734 -13.117 1.00 92.25 88 TYR A C 1
ATOM 674 O O . TYR A 1 88 ? -2.029 -0.707 -14.007 1.00 92.25 88 TYR A O 1
ATOM 682 N N . MET A 1 89 ? -3.940 0.076 -13.101 1.00 92.56 89 MET A N 1
ATOM 683 C CA . MET A 1 89 ? -4.257 0.999 -14.183 1.00 92.56 89 MET A CA 1
ATOM 684 C C . MET A 1 89 ? -3.173 2.064 -14.354 1.00 92.56 89 MET A C 1
ATOM 686 O O . MET A 1 89 ? -2.773 2.332 -15.485 1.00 92.56 89 MET A O 1
ATOM 690 N N . ALA A 1 90 ? -2.622 2.600 -13.262 1.00 89.50 90 ALA A N 1
ATOM 691 C CA . ALA A 1 90 ? -1.497 3.531 -13.320 1.00 89.50 90 ALA A CA 1
ATOM 692 C C . ALA A 1 90 ? -0.278 2.919 -14.024 1.00 89.50 90 ALA A C 1
ATOM 694 O O . ALA A 1 90 ? 0.320 3.543 -14.897 1.00 89.50 90 ALA A O 1
ATOM 695 N N . ASN A 1 91 ? 0.057 1.671 -13.687 1.00 86.31 91 ASN A N 1
ATOM 696 C CA . ASN A 1 91 ? 1.238 0.989 -14.215 1.00 86.31 91 ASN A CA 1
ATOM 697 C C . ASN A 1 91 ? 1.051 0.487 -15.656 1.00 86.31 91 ASN A C 1
ATOM 699 O O . ASN A 1 91 ? 2.001 0.531 -16.431 1.00 86.31 91 ASN A O 1
ATOM 703 N N . ILE A 1 92 ? -0.153 0.045 -16.043 1.00 87.81 92 ILE A N 1
ATOM 704 C CA . ILE A 1 92 ? -0.418 -0.439 -17.409 1.00 87.81 92 ILE A CA 1
ATOM 705 C C . ILE A 1 92 ? -0.624 0.701 -18.413 1.00 87.81 92 ILE A C 1
ATOM 707 O O . ILE A 1 92 ? -0.295 0.544 -19.582 1.00 87.81 92 ILE A O 1
ATOM 711 N N . THR A 1 93 ? -1.179 1.836 -17.974 1.00 86.56 93 THR A N 1
ATOM 712 C CA . THR A 1 93 ? -1.450 2.988 -18.852 1.00 86.56 93 THR A CA 1
ATOM 713 C C . THR A 1 93 ? -0.365 4.059 -18.797 1.00 86.56 93 THR A C 1
ATOM 715 O O . THR A 1 93 ? -0.403 4.988 -19.597 1.00 86.56 93 THR A O 1
ATOM 718 N N . GLY A 1 94 ? 0.574 3.963 -17.848 1.00 80.88 94 GLY A N 1
ATOM 719 C CA . GLY A 1 94 ? 1.574 5.005 -17.616 1.00 80.88 94 GLY A CA 1
ATOM 720 C C . GLY A 1 94 ? 0.973 6.323 -17.122 1.00 80.88 94 GLY A C 1
ATOM 721 O O . GLY A 1 94 ? 1.556 7.373 -17.359 1.00 80.88 94 GLY A O 1
ATOM 722 N N . ASN A 1 95 ? -0.204 6.282 -16.488 1.00 84.19 95 ASN A N 1
ATOM 723 C CA . ASN A 1 95 ? -0.978 7.465 -16.118 1.00 84.19 95 ASN A CA 1
ATOM 724 C C . ASN A 1 95 ? -1.148 7.564 -14.591 1.00 84.19 95 ASN A C 1
ATOM 726 O O . ASN A 1 95 ? -1.883 6.799 -13.964 1.00 84.19 95 ASN A O 1
ATOM 730 N N . GLU A 1 96 ? -0.501 8.546 -13.979 1.00 80.44 96 GLU A N 1
ATOM 731 C CA . GLU A 1 96 ? -0.516 8.790 -12.538 1.00 80.44 96 GLU A CA 1
ATOM 732 C C . GLU A 1 96 ? -1.865 9.299 -12.000 1.00 80.44 96 GLU A C 1
ATOM 734 O O . GLU A 1 96 ? -2.129 9.183 -10.799 1.00 80.44 96 GLU A O 1
ATOM 739 N N . TRP A 1 97 ? -2.762 9.800 -12.860 1.00 85.00 97 TRP A N 1
ATOM 740 C CA . TRP A 1 97 ? -4.094 10.277 -12.461 1.00 85.00 97 TRP A CA 1
ATOM 741 C C . TRP A 1 97 ? -4.951 9.167 -11.846 1.00 85.00 97 TRP A C 1
ATOM 743 O O . TRP A 1 97 ? -5.825 9.446 -11.025 1.00 85.00 97 TRP A O 1
ATOM 753 N N . TRP A 1 98 ? -4.657 7.899 -12.146 1.00 89.56 98 TRP A N 1
ATOM 754 C CA . TRP A 1 98 ? -5.266 6.760 -11.455 1.00 89.56 98 TRP A CA 1
ATOM 755 C C . TRP A 1 98 ? -4.989 6.768 -9.945 1.00 89.56 98 TRP A C 1
ATOM 757 O O . TRP A 1 98 ? -5.864 6.395 -9.162 1.00 89.56 98 TRP A O 1
ATOM 767 N N . GLY A 1 99 ? -3.824 7.262 -9.516 1.00 85.56 99 GLY A N 1
ATOM 768 C CA . GLY A 1 99 ? -3.518 7.476 -8.101 1.00 85.56 99 GLY A CA 1
ATOM 769 C C . GLY A 1 99 ? -4.414 8.544 -7.471 1.00 85.56 99 GLY A C 1
ATOM 770 O O . GLY A 1 99 ? -4.929 8.342 -6.371 1.00 85.56 99 GLY A O 1
ATOM 771 N N . LEU A 1 100 ? -4.682 9.636 -8.195 1.00 83.69 100 LEU A N 1
ATOM 772 C CA . LEU A 1 100 ? -5.580 10.705 -7.743 1.00 83.69 100 LEU A CA 1
ATOM 773 C C . LEU A 1 100 ? -7.030 10.225 -7.610 1.00 83.69 100 LEU A C 1
ATOM 775 O O . LEU A 1 100 ? -7.696 10.563 -6.633 1.00 83.69 100 LEU A O 1
ATOM 779 N N . LEU A 1 101 ? -7.498 9.371 -8.524 1.00 86.94 101 LEU A N 1
ATOM 780 C CA . LEU A 1 101 ? -8.807 8.714 -8.413 1.00 86.94 101 LEU A CA 1
ATOM 781 C C . LEU A 1 101 ? -8.886 7.762 -7.207 1.00 86.94 101 LEU A C 1
ATOM 783 O O . LEU A 1 101 ? -9.951 7.596 -6.614 1.00 86.94 101 LEU A O 1
ATOM 787 N N . GLY A 1 102 ? -7.760 7.154 -6.825 1.00 86.75 102 GLY A N 1
ATOM 788 C CA . GLY A 1 102 ? -7.658 6.277 -5.660 1.00 86.75 102 GLY A CA 1
ATOM 789 C C . GLY A 1 102 ? -7.612 7.004 -4.313 1.00 86.75 102 GLY A C 1
ATOM 790 O O . GLY A 1 102 ? -7.938 6.388 -3.296 1.00 86.75 102 GLY A O 1
ATOM 791 N N . LEU A 1 103 ? -7.248 8.294 -4.280 1.00 83.75 103 LEU A N 1
ATOM 792 C CA . LEU A 1 103 ? -7.046 9.067 -3.044 1.00 83.75 103 LEU A CA 1
ATOM 793 C C . LEU A 1 103 ? -8.206 8.972 -2.034 1.00 83.75 103 LEU A C 1
ATOM 795 O O . LEU A 1 103 ? -7.931 8.697 -0.862 1.00 83.75 103 LEU A O 1
ATOM 799 N N . PRO A 1 104 ? -9.487 9.150 -2.425 1.00 79.88 104 PRO A N 1
ATOM 800 C CA . PRO A 1 104 ? -10.596 9.119 -1.467 1.00 79.88 104 PRO A CA 1
ATOM 801 C C . PRO A 1 104 ? -10.739 7.767 -0.765 1.00 79.88 104 PRO A C 1
ATOM 803 O O . PRO A 1 104 ? -11.160 7.700 0.391 1.00 79.88 104 PRO A O 1
ATOM 806 N N . PHE A 1 105 ? -10.366 6.693 -1.462 1.00 82.75 105 PHE A N 1
ATOM 807 C CA . PHE A 1 105 ? -10.413 5.337 -0.943 1.00 82.75 105 PHE A CA 1
ATOM 808 C C . PHE A 1 105 ? -9.213 5.097 -0.039 1.00 82.75 105 PHE A C 1
ATOM 810 O O . PHE A 1 105 ? -9.417 4.814 1.137 1.00 82.75 105 PHE A O 1
ATOM 817 N N . ILE A 1 106 ? -7.996 5.359 -0.531 1.00 82.75 106 ILE A N 1
ATOM 818 C CA . ILE A 1 106 ? -6.739 5.177 0.210 1.00 82.75 106 ILE A CA 1
ATOM 819 C C . ILE A 1 106 ? -6.808 5.815 1.600 1.00 82.75 106 ILE A C 1
ATOM 821 O O . ILE A 1 106 ? -6.433 5.156 2.563 1.00 82.75 106 ILE A O 1
ATOM 825 N N . PHE A 1 107 ? -7.319 7.044 1.724 1.00 76.75 107 PHE A N 1
ATOM 826 C CA . PHE A 1 107 ? -7.396 7.768 3.003 1.00 76.75 107 PHE A CA 1
ATOM 827 C C . PHE A 1 107 ? -8.702 7.582 3.781 1.00 76.75 107 PHE A C 1
ATOM 829 O O . PHE A 1 107 ? -8.812 8.076 4.900 1.00 76.75 107 PHE A O 1
ATOM 836 N N . ASN A 1 108 ? -9.692 6.886 3.215 1.00 71.00 108 ASN A N 1
ATOM 837 C CA . ASN A 1 108 ? -10.971 6.569 3.851 1.00 71.00 108 ASN A CA 1
ATOM 838 C C . ASN A 1 108 ? -11.568 7.737 4.669 1.00 71.00 108 ASN A C 1
ATOM 840 O O . ASN A 1 108 ? -11.757 7.647 5.890 1.00 71.00 108 ASN A O 1
ATOM 844 N N . PHE A 1 109 ? -11.780 8.863 3.983 1.00 60.94 109 PHE A N 1
ATOM 845 C CA . PHE A 1 109 ? -12.002 10.183 4.577 1.00 60.94 109 PHE A CA 1
ATOM 846 C C . PHE A 1 109 ? -13.062 10.169 5.698 1.00 60.94 109 PHE A C 1
ATOM 848 O O . PHE A 1 109 ? -14.221 9.823 5.477 1.00 60.94 109 PHE A O 1
ATOM 855 N N . GLY A 1 110 ? -12.665 10.553 6.919 1.00 52.47 110 GLY A N 1
ATOM 856 C CA . GLY A 1 110 ? -13.572 10.708 8.069 1.00 52.47 110 GLY A CA 1
ATOM 857 C C . GLY A 1 110 ? -13.939 9.424 8.824 1.00 52.47 110 GLY A C 1
ATOM 858 O O . GLY A 1 110 ? -14.702 9.486 9.791 1.00 52.47 110 GLY A O 1
ATOM 859 N N . ALA A 1 111 ? -13.389 8.273 8.435 1.00 56.47 111 ALA A N 1
ATOM 860 C CA . ALA A 1 111 ? -13.768 6.979 8.995 1.00 56.47 111 ALA A CA 1
ATOM 861 C C . ALA A 1 111 ? -12.579 6.035 9.213 1.00 56.47 111 ALA A C 1
ATOM 863 O O . ALA A 1 111 ? -12.741 4.810 9.197 1.00 56.47 111 ALA A O 1
ATOM 864 N N . GLU A 1 112 ? -11.379 6.582 9.449 1.00 56.28 112 GLU A N 1
ATOM 865 C CA . GLU A 1 112 ? -10.237 5.754 9.829 1.00 56.28 112 GLU A CA 1
ATOM 866 C C . GLU A 1 112 ? -10.638 4.836 11.001 1.00 56.28 112 GLU A C 1
ATOM 868 O O . GLU A 1 112 ? -11.199 5.290 12.012 1.00 56.28 112 GLU A O 1
ATOM 873 N N . PRO A 1 113 ? -10.436 3.515 10.866 1.00 49.47 113 PRO A N 1
ATOM 874 C CA . PRO A 1 113 ? -11.082 2.531 11.724 1.00 49.47 113 PRO A CA 1
ATOM 875 C C . PRO A 1 113 ? -10.514 2.483 13.145 1.00 49.47 113 PRO A C 1
ATOM 877 O O . PRO A 1 113 ? -11.060 1.752 13.971 1.00 49.47 113 PRO A O 1
ATOM 880 N N . MET A 1 114 ? -9.462 3.247 13.467 1.00 57.56 114 MET A N 1
ATOM 881 C CA . MET A 1 114 ? -8.767 3.121 14.747 1.00 57.56 114 MET A CA 1
ATOM 882 C C . MET A 1 114 ? -8.874 4.329 15.654 1.00 57.56 114 MET A C 1
ATOM 884 O O . MET A 1 114 ? -8.645 5.470 15.283 1.00 57.56 114 MET A O 1
ATOM 888 N N . ASP A 1 115 ? -9.257 4.025 16.884 1.00 60.59 115 ASP A N 1
ATOM 889 C CA . ASP A 1 115 ? -9.100 4.913 18.015 1.00 60.59 115 ASP A CA 1
ATOM 890 C C . ASP A 1 115 ? -7.719 4.659 18.633 1.00 60.59 115 ASP A C 1
ATOM 892 O O . ASP A 1 115 ? -7.530 3.710 19.396 1.00 60.59 115 ASP A O 1
ATOM 896 N N . PHE A 1 116 ? -6.742 5.490 18.263 1.00 64.19 116 PHE A N 1
ATOM 897 C CA . PHE A 1 116 ? -5.365 5.377 18.747 1.00 64.19 116 PHE A CA 1
ATOM 898 C C . PHE A 1 116 ? -5.238 5.581 20.267 1.00 64.19 116 PHE A C 1
ATOM 900 O O . PHE A 1 116 ? -4.218 5.206 20.838 1.00 64.19 116 PHE A O 1
ATOM 907 N N . THR A 1 117 ? -6.261 6.126 20.941 1.00 63.44 117 THR A N 1
ATOM 908 C CA . THR A 1 117 ? -6.239 6.349 22.400 1.00 63.44 117 THR A CA 1
ATOM 909 C C . THR A 1 117 ? -6.227 5.053 23.209 1.00 63.44 117 THR A C 1
ATOM 911 O O . THR A 1 117 ? -5.872 5.063 24.384 1.00 63.44 117 THR A O 1
ATOM 914 N N . LYS A 1 118 ? -6.580 3.926 22.580 1.00 66.25 118 LYS A N 1
ATOM 915 C CA . LYS A 1 118 ? -6.608 2.600 23.209 1.00 66.25 118 LYS A CA 1
ATOM 916 C C . LYS A 1 118 ? -5.302 1.821 23.056 1.00 66.25 118 LYS A C 1
ATOM 918 O O . LYS A 1 118 ? -5.206 0.716 23.582 1.00 66.25 118 LYS A O 1
ATOM 923 N N . LEU A 1 119 ? -4.327 2.348 22.313 1.00 65.44 119 LEU A N 1
ATOM 924 C CA . LEU A 1 119 ? -3.043 1.682 22.113 1.00 65.44 119 LEU A CA 1
ATOM 925 C C . LEU A 1 119 ? -2.064 2.034 23.242 1.00 65.44 119 LEU A C 1
ATOM 927 O O . LEU A 1 119 ? -2.004 3.195 23.653 1.00 65.44 119 LEU A O 1
ATOM 931 N N . PRO A 1 120 ? -1.247 1.075 23.717 1.00 71.12 120 PRO A N 1
ATOM 932 C CA . PRO A 1 120 ? -0.185 1.382 24.664 1.00 71.12 120 PRO A CA 1
ATOM 933 C C . PRO A 1 120 ? 0.809 2.400 24.064 1.00 71.12 120 PRO A C 1
ATOM 935 O O . PRO A 1 120 ? 1.179 2.255 22.894 1.00 71.12 120 PRO A O 1
ATOM 938 N N . PRO A 1 121 ? 1.319 3.381 24.840 1.00 74.56 121 PRO A N 1
ATOM 939 C CA . PRO A 1 121 ? 2.216 4.426 24.327 1.00 74.56 121 PRO A CA 1
ATOM 940 C C . PRO A 1 121 ? 3.462 3.896 23.603 1.00 74.56 121 PRO A C 1
ATOM 942 O O . PRO A 1 121 ? 3.893 4.484 22.615 1.00 74.56 121 PRO A O 1
ATOM 945 N N . ARG A 1 122 ? 4.004 2.752 24.052 1.00 72.69 122 ARG A N 1
ATOM 946 C CA . ARG A 1 122 ? 5.169 2.087 23.437 1.00 72.69 122 ARG A CA 1
ATOM 947 C C . ARG A 1 122 ? 4.920 1.617 21.997 1.00 72.69 122 ARG A C 1
ATOM 949 O O . ARG A 1 122 ? 5.841 1.602 21.192 1.00 72.69 122 ARG A O 1
ATOM 956 N N . VAL A 1 123 ? 3.674 1.271 21.675 1.00 69.12 123 VAL A N 1
ATOM 957 C CA . VAL A 1 123 ? 3.262 0.755 20.357 1.00 69.12 123 VAL A CA 1
ATOM 958 C C . VAL A 1 123 ? 2.682 1.867 19.503 1.00 69.12 123 VAL A C 1
ATOM 960 O O . VAL A 1 123 ? 2.741 1.798 18.281 1.00 69.12 123 VAL A O 1
ATOM 963 N N . LEU A 1 124 ? 2.143 2.911 20.139 1.00 71.69 124 LEU A N 1
ATOM 964 C CA . LEU A 1 124 ? 1.456 4.014 19.482 1.00 71.69 124 LEU A CA 1
ATOM 965 C C . LEU A 1 124 ? 2.296 4.639 18.362 1.00 71.69 124 LEU A C 1
ATOM 967 O O . LEU A 1 124 ? 1.797 4.767 17.250 1.00 71.69 124 LEU A O 1
ATOM 971 N N . LEU A 1 125 ? 3.565 4.967 18.627 1.00 71.25 125 LEU A N 1
ATOM 972 C CA . LEU A 1 125 ? 4.437 5.608 17.638 1.00 71.25 125 LEU A CA 1
ATOM 973 C C . LEU A 1 125 ? 4.745 4.686 16.451 1.00 71.25 125 LEU A C 1
ATOM 975 O O . LEU A 1 125 ? 4.621 5.091 15.298 1.00 71.25 125 LEU A O 1
ATOM 979 N N . ILE A 1 126 ? 5.117 3.435 16.728 1.00 69.75 126 ILE A N 1
ATOM 980 C CA . ILE A 1 126 ? 5.451 2.438 15.701 1.00 69.75 126 ILE A CA 1
ATOM 981 C C . ILE A 1 126 ? 4.218 2.145 14.845 1.00 69.75 126 ILE A C 1
ATOM 983 O O . ILE A 1 126 ? 4.273 2.150 13.616 1.00 69.75 126 ILE A O 1
ATOM 987 N N . PHE A 1 127 ? 3.080 1.945 15.503 1.00 69.12 127 PHE A N 1
ATOM 988 C CA . PHE A 1 127 ? 1.812 1.687 14.851 1.00 69.12 127 PHE A CA 1
ATOM 989 C C . PHE A 1 127 ? 1.376 2.873 13.993 1.00 69.12 127 PHE A C 1
ATOM 991 O O . PHE A 1 127 ? 0.954 2.659 12.864 1.00 69.12 127 PHE A O 1
ATOM 998 N N . GLN A 1 128 ? 1.511 4.107 14.485 1.00 70.94 128 GLN A N 1
ATOM 999 C CA . GLN A 1 128 ? 1.248 5.318 13.708 1.00 70.94 128 GLN A CA 1
ATOM 1000 C C . GLN A 1 128 ? 2.151 5.391 12.480 1.00 70.94 128 GLN A C 1
ATOM 1002 O O . GLN A 1 128 ? 1.648 5.571 11.379 1.00 70.94 128 GLN A O 1
ATOM 1007 N N . LEU A 1 129 ? 3.457 5.166 12.627 1.00 70.38 129 LEU A N 1
ATOM 1008 C CA . LEU A 1 129 ? 4.382 5.170 11.493 1.00 70.38 129 LEU A CA 1
ATOM 1009 C C . LEU A 1 129 ? 3.965 4.163 10.417 1.00 70.38 129 LEU A C 1
ATOM 1011 O O . LEU A 1 129 ? 3.826 4.542 9.258 1.00 70.38 129 LEU A O 1
ATOM 1015 N N . PHE A 1 130 ? 3.676 2.912 10.776 1.00 71.31 130 PHE A N 1
ATOM 1016 C CA . PHE A 1 130 ? 3.210 1.923 9.800 1.00 71.31 130 PHE A CA 1
ATOM 1017 C C . PHE A 1 130 ? 1.820 2.251 9.246 1.00 71.31 130 PHE A C 1
ATOM 1019 O O . PHE A 1 130 ? 1.597 2.156 8.038 1.00 71.31 130 PHE A O 1
ATOM 1026 N N . ALA A 1 131 ? 0.897 2.691 10.101 1.00 70.19 131 ALA A N 1
ATOM 1027 C CA . ALA A 1 131 ? -0.424 3.154 9.699 1.00 70.19 131 ALA A CA 1
ATOM 1028 C C . ALA A 1 131 ? -0.355 4.375 8.776 1.00 70.19 131 ALA A C 1
ATOM 1030 O O . ALA A 1 131 ? -1.278 4.587 8.016 1.00 70.19 131 ALA A O 1
ATOM 1031 N N . TYR A 1 132 ? 0.725 5.141 8.747 1.00 70.56 132 TYR A N 1
ATOM 1032 C CA . TYR A 1 132 ? 0.820 6.322 7.891 1.00 70.56 132 TYR A CA 1
ATOM 1033 C C . TYR A 1 132 ? 1.640 6.078 6.634 1.00 70.56 132 TYR A C 1
ATOM 1035 O O . TYR A 1 132 ? 1.231 6.463 5.538 1.00 70.56 132 TYR A O 1
ATOM 1043 N N . VAL A 1 133 ? 2.733 5.332 6.761 1.00 74.12 133 VAL A N 1
ATOM 1044 C CA . VAL A 1 133 ? 3.557 4.911 5.627 1.00 74.12 133 VAL A CA 1
ATOM 1045 C C . VAL A 1 133 ? 2.765 4.026 4.664 1.00 74.12 133 VAL A C 1
ATOM 1047 O O . VAL A 1 133 ? 2.973 4.123 3.456 1.00 74.12 133 VAL A O 1
ATOM 1050 N N . HIS A 1 134 ? 1.821 3.208 5.148 1.00 79.88 134 HIS A N 1
ATOM 1051 C CA . HIS A 1 134 ? 1.061 2.362 4.229 1.00 79.88 134 HIS A CA 1
ATOM 1052 C C . HIS A 1 134 ? 0.216 3.164 3.255 1.00 79.88 134 HIS A C 1
ATOM 1054 O O . HIS A 1 134 ? 0.305 2.860 2.074 1.00 79.88 134 HIS A O 1
ATOM 1060 N N . HIS A 1 135 ? -0.504 4.205 3.699 1.00 80.94 135 HIS A N 1
ATOM 1061 C CA . HIS A 1 135 ? -1.326 5.063 2.832 1.00 80.94 135 HIS A CA 1
ATOM 1062 C C . HIS A 1 135 ? -0.520 5.703 1.695 1.00 80.94 135 HIS A C 1
ATOM 1064 O O . HIS A 1 135 ? -1.012 5.799 0.572 1.00 80.94 135 HIS A O 1
ATOM 1070 N N . ALA A 1 136 ? 0.737 6.068 1.955 1.00 81.00 136 ALA A N 1
ATOM 1071 C CA . ALA A 1 136 ? 1.633 6.570 0.917 1.00 81.00 136 ALA A CA 1
ATOM 1072 C C . ALA A 1 136 ? 1.999 5.488 -0.116 1.00 81.00 136 ALA A C 1
ATOM 1074 O O . ALA A 1 136 ? 2.216 5.795 -1.284 1.00 81.00 136 ALA A O 1
ATOM 1075 N N . GLY A 1 137 ? 2.036 4.218 0.290 1.00 84.44 137 GLY A N 1
ATOM 1076 C CA . GLY A 1 137 ? 2.459 3.085 -0.527 1.00 84.44 137 GLY A CA 1
ATOM 1077 C C . GLY A 1 137 ? 1.763 2.976 -1.890 1.00 84.44 137 GLY A C 1
ATOM 1078 O O . GLY A 1 137 ? 2.462 3.030 -2.898 1.00 84.44 137 GLY A O 1
ATOM 1079 N N . PRO A 1 138 ? 0.424 2.854 -1.973 1.00 86.44 138 PRO A N 1
ATOM 1080 C CA . PRO A 1 138 ? -0.270 2.774 -3.256 1.00 86.44 138 PRO A CA 1
ATOM 1081 C C . PRO A 1 138 ? -0.089 4.011 -4.137 1.00 86.44 138 PRO A C 1
ATOM 1083 O O . PRO A 1 138 ? -0.049 3.884 -5.357 1.00 86.44 138 PRO A O 1
ATOM 1086 N N . LEU A 1 139 ? 0.042 5.203 -3.546 1.00 86.12 139 LEU A N 1
ATOM 1087 C CA . LEU A 1 139 ? 0.286 6.435 -4.303 1.00 86.12 139 LEU A CA 1
ATOM 1088 C C . LEU A 1 139 ? 1.679 6.422 -4.928 1.00 86.12 139 LEU A C 1
ATOM 1090 O O . LEU A 1 139 ? 1.826 6.680 -6.119 1.00 86.12 139 LEU A O 1
ATOM 1094 N N . LEU A 1 140 ? 2.690 6.037 -4.148 1.00 84.06 140 LEU A N 1
ATOM 1095 C CA . LEU A 1 140 ? 4.053 5.839 -4.639 1.00 84.06 140 LEU A CA 1
ATOM 1096 C C . LEU A 1 140 ? 4.105 4.736 -5.708 1.00 84.06 140 LEU A C 1
ATOM 1098 O O . LEU A 1 140 ? 4.810 4.877 -6.702 1.00 84.06 140 LEU A O 1
ATOM 1102 N N . ALA A 1 141 ? 3.302 3.680 -5.564 1.00 84.00 141 ALA A N 1
ATOM 1103 C CA . ALA A 1 141 ? 3.173 2.625 -6.565 1.00 84.00 141 ALA A CA 1
ATOM 1104 C C . ALA A 1 141 ? 2.491 3.102 -7.858 1.00 84.00 141 ALA A C 1
ATOM 1106 O O . ALA A 1 141 ? 2.863 2.657 -8.944 1.00 84.00 141 ALA A O 1
ATOM 1107 N N . CYS A 1 142 ? 1.544 4.040 -7.782 1.00 85.38 142 CYS A N 1
ATOM 1108 C CA . CYS A 1 142 ? 0.984 4.688 -8.971 1.00 85.38 142 CYS A CA 1
ATOM 1109 C C . CYS A 1 142 ? 2.016 5.576 -9.683 1.00 85.38 142 CYS A C 1
ATOM 1111 O O . CYS A 1 142 ? 1.972 5.682 -10.901 1.00 85.38 142 CYS A O 1
ATOM 1113 N N . LEU A 1 143 ? 2.973 6.151 -8.947 1.00 79.00 143 LEU A N 1
ATOM 1114 C CA . LEU A 1 143 ? 4.095 6.917 -9.506 1.00 79.00 143 LEU A CA 1
ATOM 1115 C C . LEU A 1 143 ? 5.242 6.027 -10.017 1.00 79.00 143 LEU A C 1
ATOM 1117 O O . LEU A 1 143 ? 6.163 6.517 -10.660 1.00 79.00 143 LEU A O 1
ATOM 1121 N N . SER A 1 144 ? 5.222 4.720 -9.744 1.00 70.25 144 SER A N 1
ATOM 1122 C CA . SER A 1 144 ? 6.293 3.817 -10.189 1.00 70.25 144 SER A CA 1
ATOM 1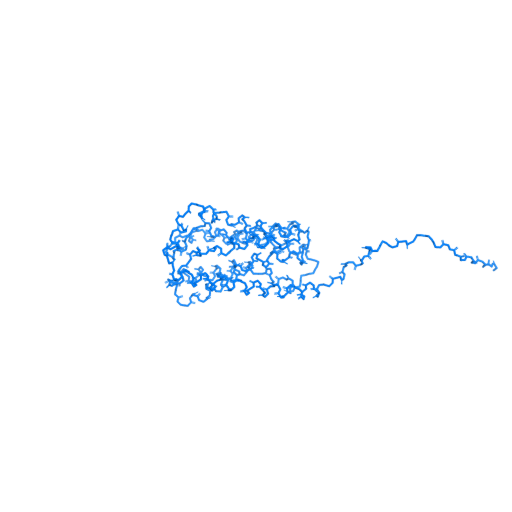123 C C . SER A 1 144 ? 6.251 3.457 -11.674 1.00 70.25 144 SER A C 1
ATOM 1125 O O . SER A 1 144 ? 7.235 2.937 -12.201 1.00 70.25 144 SER A O 1
ATOM 1127 N N . CYS A 1 145 ? 5.157 3.796 -12.36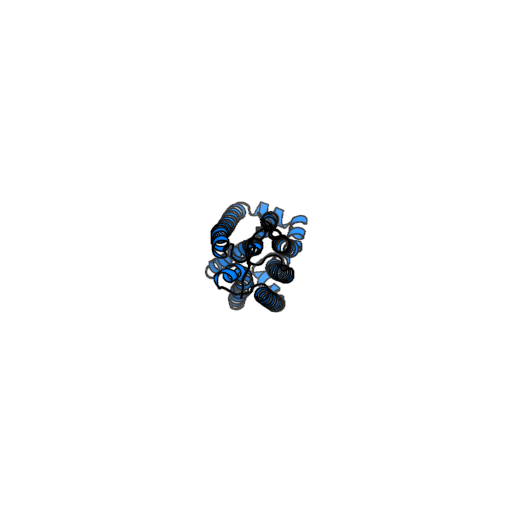4 1.00 61.59 145 CYS A N 1
ATOM 1128 C CA . CYS A 1 145 ? 5.025 3.639 -13.811 1.00 61.59 145 CYS A CA 1
ATOM 1129 C C . CYS A 1 145 ? 6.123 4.383 -14.587 1.00 61.59 145 CYS A C 1
ATOM 1131 O O . CYS A 1 145 ? 6.503 3.955 -15.671 1.00 61.59 145 CYS A O 1
ATOM 1133 N N . PHE A 1 146 ? 6.687 5.446 -14.012 1.00 57.03 146 PHE A N 1
ATOM 1134 C CA . PHE A 1 146 ? 7.794 6.191 -14.598 1.00 57.03 146 PHE A CA 1
ATOM 1135 C C . PHE A 1 146 ? 9.103 5.385 -14.634 1.00 57.03 146 PHE A C 1
ATOM 1137 O O . PHE A 1 146 ? 9.915 5.583 -15.531 1.00 57.03 146 PHE A O 1
ATOM 1144 N N . SER A 1 147 ? 9.289 4.439 -13.710 1.00 57.97 147 SER A N 1
ATOM 1145 C CA . SER A 1 147 ? 10.524 3.656 -13.582 1.00 57.97 147 SER A CA 1
ATOM 1146 C C . SER A 1 147 ? 10.495 2.332 -14.355 1.00 57.97 147 SER A C 1
ATOM 1148 O O . SER A 1 147 ? 11.554 1.801 -14.674 1.00 57.97 147 SER A O 1
ATOM 1150 N N . ILE A 1 148 ? 9.305 1.765 -14.605 1.00 63.84 148 ILE A N 1
ATOM 1151 C CA . ILE A 1 148 ? 9.109 0.437 -15.221 1.00 63.84 148 ILE A CA 1
ATOM 1152 C C . ILE A 1 148 ? 7.872 0.498 -16.128 1.00 63.84 148 ILE A C 1
ATOM 1154 O O . ILE A 1 148 ? 6.768 0.119 -15.734 1.00 63.84 148 ILE A O 1
ATOM 1158 N N . GLN A 1 149 ? 8.036 1.033 -17.337 1.00 59.81 149 GLN A N 1
ATOM 1159 C CA . GLN A 1 149 ? 6.920 1.236 -18.266 1.00 59.81 149 GLN A CA 1
ATOM 1160 C C . GLN A 1 149 ? 6.470 -0.078 -18.935 1.00 59.81 149 GLN A C 1
ATOM 1162 O O . GLN A 1 149 ? 7.281 -0.952 -19.236 1.00 59.81 149 GLN A O 1
ATOM 1167 N N . ASN A 1 150 ? 5.161 -0.202 -19.192 1.00 63.50 150 ASN A N 1
ATOM 1168 C CA . ASN A 1 150 ? 4.519 -1.203 -20.066 1.00 63.50 150 ASN A CA 1
ATOM 1169 C C . ASN A 1 150 ? 4.748 -2.694 -19.745 1.00 63.50 150 ASN A C 1
ATOM 1171 O O . ASN A 1 150 ? 4.469 -3.560 -20.576 1.00 63.50 150 ASN A O 1
ATOM 1175 N N . ASN A 1 151 ? 5.185 -3.034 -18.533 1.00 75.94 151 ASN A N 1
ATOM 1176 C CA . ASN A 1 151 ? 5.287 -4.427 -18.106 1.00 75.94 151 ASN A CA 1
ATOM 1177 C C . ASN A 1 151 ? 4.006 -4.867 -17.378 1.00 75.94 151 ASN A C 1
ATOM 1179 O O . ASN A 1 151 ? 3.815 -4.594 -16.192 1.00 75.94 151 ASN A O 1
ATOM 1183 N N . SER A 1 152 ? 3.131 -5.588 -18.084 1.00 83.88 152 SER A N 1
ATOM 1184 C CA . SER A 1 152 ? 1.853 -6.073 -17.540 1.00 83.88 152 SER A CA 1
ATOM 1185 C C . SER A 1 152 ? 2.013 -7.026 -16.351 1.00 83.88 152 SER A C 1
ATOM 1187 O O . SER A 1 152 ? 1.193 -7.004 -15.433 1.00 83.88 152 SER A O 1
ATOM 1189 N N . GLN A 1 153 ? 3.088 -7.820 -16.320 1.00 86.69 153 GLN A N 1
ATOM 1190 C CA . GLN A 1 153 ? 3.397 -8.708 -15.195 1.00 86.69 153 GLN A CA 1
ATOM 1191 C C . GLN A 1 153 ? 3.806 -7.909 -13.959 1.00 86.69 153 GLN A C 1
ATOM 1193 O O . GLN A 1 153 ? 3.333 -8.191 -12.860 1.00 86.69 153 GLN A O 1
ATOM 1198 N N . PHE A 1 154 ? 4.625 -6.870 -14.133 1.00 84.38 154 PHE A N 1
ATOM 1199 C CA . PHE A 1 154 ? 4.966 -5.957 -13.047 1.00 84.38 154 PHE A CA 1
ATOM 1200 C C . PHE A 1 154 ? 3.737 -5.192 -12.545 1.00 84.38 154 PHE A C 1
ATOM 1202 O O . PHE A 1 154 ? 3.503 -5.163 -11.339 1.00 84.38 154 PHE A O 1
ATOM 1209 N N . ALA A 1 155 ? 2.911 -4.649 -13.446 1.00 87.69 155 ALA A N 1
ATOM 1210 C CA . ALA A 1 155 ? 1.671 -3.960 -13.088 1.00 87.69 155 ALA A CA 1
ATOM 1211 C C . ALA A 1 155 ? 0.737 -4.864 -12.267 1.00 87.69 155 ALA A C 1
ATOM 1213 O O . ALA A 1 155 ? 0.216 -4.445 -11.229 1.00 87.69 155 ALA A O 1
ATOM 1214 N N . LEU A 1 156 ? 0.575 -6.125 -12.685 1.00 90.44 156 LEU A N 1
ATOM 1215 C CA . LEU A 1 156 ? -0.198 -7.127 -11.954 1.00 90.44 156 LEU A CA 1
ATOM 1216 C C . LEU A 1 156 ? 0.418 -7.429 -10.586 1.00 90.44 156 LEU A C 1
ATOM 1218 O O . LEU A 1 156 ? -0.291 -7.441 -9.583 1.00 90.44 156 LEU A O 1
ATOM 1222 N N . ALA A 1 157 ? 1.727 -7.649 -10.515 1.00 88.56 157 ALA A N 1
ATOM 1223 C CA . ALA A 1 157 ? 2.382 -7.978 -9.257 1.00 88.56 157 ALA A CA 1
ATOM 1224 C C . ALA A 1 157 ? 2.328 -6.815 -8.251 1.00 88.56 157 ALA A C 1
ATOM 1226 O O . ALA A 1 157 ? 2.080 -7.035 -7.065 1.00 88.56 157 ALA A O 1
ATOM 1227 N N . ASN A 1 158 ? 2.492 -5.576 -8.724 1.00 87.12 158 ASN A N 1
ATOM 1228 C CA . ASN A 1 158 ? 2.365 -4.362 -7.917 1.00 87.12 158 ASN A CA 1
ATOM 1229 C C . ASN A 1 158 ? 0.919 -4.192 -7.416 1.00 87.12 158 ASN A C 1
ATOM 1231 O O . ASN A 1 158 ? 0.678 -3.969 -6.231 1.00 87.12 158 ASN A O 1
ATOM 1235 N N . SER A 1 159 ? -0.058 -4.405 -8.299 1.00 91.25 159 SER A N 1
ATOM 1236 C CA . SER A 1 159 ? -1.483 -4.406 -7.959 1.00 91.25 159 SER A CA 1
ATOM 1237 C C . SER A 1 159 ? -1.838 -5.433 -6.882 1.00 91.25 159 SER A C 1
ATOM 1239 O O . SER A 1 159 ? -2.456 -5.076 -5.879 1.00 91.25 159 SER A O 1
ATOM 1241 N N . LEU A 1 160 ? -1.406 -6.688 -7.042 1.00 90.88 160 LEU A N 1
ATOM 1242 C CA . LEU A 1 160 ? -1.666 -7.765 -6.084 1.00 90.88 160 LEU A CA 1
ATOM 1243 C C . LEU A 1 160 ? -1.036 -7.481 -4.720 1.00 90.88 160 LEU A C 1
ATOM 1245 O O . LEU A 1 160 ? -1.670 -7.725 -3.694 1.00 90.88 160 LEU A O 1
ATOM 1249 N N . LEU A 1 161 ? 0.177 -6.925 -4.695 1.00 89.38 161 LEU A N 1
ATOM 1250 C CA . LEU A 1 161 ? 0.853 -6.559 -3.456 1.00 89.38 161 LEU A CA 1
ATOM 1251 C C . LEU A 1 161 ? 0.044 -5.518 -2.667 1.00 89.38 161 LEU A C 1
ATOM 1253 O O . LEU A 1 161 ? -0.220 -5.710 -1.478 1.00 89.38 161 LEU A O 1
ATOM 1257 N N . TYR A 1 162 ? -0.398 -4.440 -3.316 1.00 88.56 162 TYR A N 1
ATOM 1258 C CA . TYR A 1 162 ? -1.148 -3.381 -2.637 1.00 88.56 162 TYR A CA 1
ATOM 1259 C C . TYR A 1 162 ? -2.610 -3.749 -2.365 1.00 88.56 162 TYR A C 1
ATOM 1261 O O . TYR A 1 162 ? -3.127 -3.393 -1.305 1.00 88.56 162 TYR A O 1
ATOM 1269 N N . ALA A 1 163 ? -3.249 -4.548 -3.224 1.00 89.56 163 ALA A N 1
ATOM 1270 C CA . ALA A 1 163 ? -4.542 -5.159 -2.924 1.00 89.56 163 ALA A CA 1
ATOM 1271 C C . ALA A 1 163 ? -4.449 -6.037 -1.668 1.00 89.56 163 ALA A C 1
ATOM 1273 O O . ALA A 1 163 ? -5.263 -5.914 -0.751 1.00 89.56 163 ALA A O 1
ATOM 1274 N N . HIS A 1 164 ? -3.420 -6.883 -1.574 1.00 87.00 164 HIS A N 1
ATOM 1275 C CA . HIS A 1 164 ? -3.208 -7.729 -0.407 1.00 87.00 164 HIS A CA 1
ATOM 1276 C C . HIS A 1 164 ? -2.982 -6.899 0.864 1.00 87.00 164 HIS A C 1
ATOM 1278 O O . HIS A 1 164 ? -3.660 -7.142 1.863 1.00 87.00 164 HIS A O 1
ATOM 1284 N N . ALA A 1 165 ? -2.136 -5.861 0.811 1.00 82.44 165 ALA A N 1
ATOM 1285 C CA . ALA A 1 165 ? -1.927 -4.946 1.939 1.00 82.44 165 ALA A CA 1
ATOM 1286 C C . ALA A 1 165 ? -3.238 -4.312 2.442 1.00 82.44 165 ALA A C 1
ATOM 1288 O O . ALA A 1 165 ? -3.416 -4.126 3.650 1.00 82.44 165 ALA A O 1
ATOM 1289 N N . TRP A 1 166 ? -4.169 -4.024 1.527 1.00 82.00 166 TRP A N 1
ATOM 1290 C CA . TRP A 1 166 ? -5.470 -3.437 1.844 1.00 82.00 166 TRP A CA 1
ATOM 1291 C C . TRP A 1 166 ? -6.553 -4.441 2.235 1.00 82.00 166 TRP A C 1
ATOM 1293 O O . TRP A 1 166 ? -7.558 -4.049 2.827 1.00 82.00 166 TRP A O 1
ATOM 1303 N N . SER A 1 167 ? -6.363 -5.737 1.980 1.00 78.25 167 SER A N 1
ATOM 1304 C CA . SER A 1 167 ? -7.330 -6.783 2.349 1.00 78.25 167 SER A CA 1
ATOM 1305 C C . SER A 1 167 ? -7.617 -6.834 3.852 1.00 78.25 167 SER A C 1
ATOM 1307 O O . SER A 1 167 ? -8.715 -7.190 4.261 1.00 78.25 167 SER A O 1
ATOM 1309 N N . LEU A 1 168 ? -6.700 -6.361 4.697 1.00 70.19 168 LEU A N 1
ATOM 1310 C CA . LEU A 1 168 ? -6.938 -6.243 6.138 1.00 70.19 168 LEU A CA 1
ATOM 1311 C C . LEU A 1 168 ? -8.037 -5.233 6.498 1.00 70.19 168 LEU A C 1
ATOM 1313 O O . LEU A 1 168 ? -8.677 -5.386 7.540 1.00 70.19 168 LEU A O 1
ATOM 1317 N N . HIS A 1 169 ? -8.301 -4.238 5.647 1.00 65.44 169 HIS A N 1
ATOM 1318 C CA . HIS A 1 169 ? -9.406 -3.300 5.850 1.00 65.44 169 HIS A CA 1
ATOM 1319 C C . HIS A 1 169 ? -10.772 -3.992 5.701 1.00 65.44 169 HIS A C 1
ATOM 1321 O O . HIS A 1 169 ? -11.719 -3.614 6.394 1.00 65.44 169 HIS A O 1
ATOM 1327 N N . THR A 1 170 ? -10.865 -5.056 4.891 1.00 57.97 170 THR A N 1
ATOM 1328 C CA . THR A 1 170 ? -12.100 -5.847 4.715 1.00 57.97 170 THR A CA 1
ATOM 1329 C C . THR A 1 170 ? -12.379 -6.753 5.912 1.00 57.97 170 THR A C 1
ATOM 1331 O O . THR A 1 170 ? -13.532 -7.067 6.203 1.00 57.97 170 THR A O 1
ATOM 1334 N N . LEU A 1 171 ? -11.339 -7.116 6.673 1.00 54.97 171 LEU A N 1
ATOM 1335 C CA . LEU A 1 171 ? -11.473 -7.942 7.871 1.00 54.97 171 LEU A CA 1
ATOM 1336 C C . LEU A 1 171 ? -12.123 -7.195 9.052 1.00 54.97 171 LEU A C 1
ATOM 1338 O O . LEU A 1 171 ? -12.365 -7.816 10.086 1.00 54.97 171 LEU A O 1
ATOM 1342 N N . GLY A 1 172 ? -12.500 -5.919 8.894 1.00 47.16 172 GLY A N 1
ATOM 1343 C CA . GLY A 1 172 ? -13.441 -5.176 9.742 1.00 47.16 172 GLY A CA 1
ATOM 1344 C C . GLY A 1 172 ? -12.871 -4.659 11.071 1.00 47.16 172 GLY A C 1
ATOM 1345 O O . GLY A 1 172 ? -12.088 -5.339 11.726 1.00 47.16 172 GLY A O 1
ATOM 1346 N N . ALA A 1 173 ? -13.315 -3.460 11.470 1.00 43.66 173 ALA A N 1
ATOM 1347 C CA . ALA A 1 173 ? -13.056 -2.709 12.711 1.00 43.66 173 ALA A CA 1
ATOM 1348 C C . ALA A 1 173 ? -11.987 -3.270 13.678 1.00 43.66 173 ALA A C 1
ATOM 1350 O O . ALA A 1 173 ? -12.192 -4.277 14.369 1.00 43.66 173 ALA A O 1
ATOM 1351 N N . LEU A 1 174 ? -10.884 -2.527 13.771 1.00 45.56 174 LEU A N 1
ATOM 1352 C CA . LEU A 1 174 ? -9.752 -2.716 14.678 1.00 45.56 174 LEU A CA 1
ATOM 1353 C C . LEU A 1 174 ? -10.135 -2.283 16.103 1.00 45.56 174 LEU A C 1
ATOM 1355 O O . LEU A 1 174 ? -9.621 -1.321 16.661 1.00 45.56 174 LEU A O 1
ATOM 1359 N N . ASP A 1 175 ? -11.090 -2.991 16.694 1.00 46.38 175 ASP A N 1
ATOM 1360 C CA . ASP A 1 175 ? -11.176 -3.080 18.147 1.00 46.38 175 ASP A CA 1
ATOM 1361 C C . ASP A 1 175 ? -10.029 -3.990 18.595 1.00 46.38 175 ASP A C 1
ATOM 1363 O O . ASP A 1 175 ? -9.950 -5.125 18.126 1.00 46.38 175 ASP A O 1
ATOM 1367 N N . TYR A 1 176 ? -9.135 -3.500 19.456 1.00 45.56 176 TYR A N 1
ATOM 1368 C CA . TYR A 1 176 ? -7.958 -4.223 19.956 1.00 45.56 176 TYR A CA 1
ATOM 1369 C C . TYR A 1 176 ? -8.287 -5.669 20.386 1.00 45.56 176 TYR A C 1
ATOM 1371 O O . TYR A 1 176 ? -7.596 -6.616 20.013 1.00 45.56 176 TYR A O 1
ATOM 1379 N N . MET A 1 177 ? -9.437 -5.883 21.036 1.00 49.00 177 MET A N 1
ATOM 1380 C CA . MET A 1 177 ? -9.891 -7.222 21.449 1.00 49.00 177 MET A CA 1
ATOM 1381 C C . MET A 1 177 ? -10.433 -8.080 20.292 1.00 49.00 177 MET A C 1
ATOM 1383 O O . MET A 1 177 ? -10.451 -9.314 20.351 1.00 49.00 177 MET A O 1
ATOM 1387 N N . LYS A 1 178 ? -10.898 -7.457 19.207 1.00 51.75 178 LYS A N 1
ATOM 1388 C CA . LYS A 1 178 ? -11.239 -8.148 17.953 1.00 51.75 178 LYS A CA 1
ATOM 1389 C C . LYS A 1 178 ? -9.993 -8.436 17.115 1.00 51.75 178 LYS A C 1
ATOM 1391 O O . LYS A 1 178 ? -10.012 -9.429 16.395 1.00 51.75 178 LYS A O 1
ATOM 1396 N N . VAL A 1 179 ? -8.926 -7.639 17.233 1.00 51.66 179 VAL A N 1
ATOM 1397 C CA . VAL A 1 179 ? -7.617 -7.907 16.607 1.00 51.66 179 VAL A CA 1
ATOM 1398 C C . VAL A 1 179 ? -7.033 -9.212 17.142 1.00 51.66 179 VAL A C 1
ATOM 1400 O O . VAL A 1 179 ? -6.703 -10.087 16.344 1.00 51.66 179 VAL A O 1
ATOM 1403 N N . LEU A 1 180 ? -7.035 -9.407 18.466 1.00 53.16 180 LEU A N 1
ATOM 1404 C CA . LEU A 1 180 ? -6.595 -10.656 19.106 1.00 53.16 180 LEU A CA 1
ATOM 1405 C C . LEU A 1 180 ? -7.373 -11.884 18.596 1.00 53.16 180 LEU A C 1
ATOM 1407 O O . LEU A 1 180 ? -6.779 -12.871 18.172 1.00 53.16 180 LEU A O 1
ATOM 1411 N N . ARG A 1 181 ? -8.710 -11.808 18.514 1.00 53.34 181 ARG A N 1
ATOM 1412 C CA . ARG A 1 181 ? -9.544 -12.908 17.976 1.00 53.34 181 ARG A CA 1
ATOM 1413 C C . ARG A 1 181 ? -9.337 -13.181 16.480 1.00 53.34 181 ARG A C 1
ATOM 1415 O O . ARG A 1 181 ? -9.658 -14.271 16.004 1.00 53.34 181 ARG A O 1
ATOM 1422 N N . LYS A 1 182 ? -8.824 -12.206 15.728 1.00 60.25 182 LYS A N 1
ATOM 1423 C CA . LYS A 1 182 ? -8.553 -12.311 14.285 1.00 60.25 182 LYS A CA 1
ATOM 1424 C C . LYS A 1 182 ? -7.137 -12.785 13.969 1.00 60.25 182 LYS A C 1
ATOM 1426 O O . LYS A 1 182 ? -6.885 -13.156 12.825 1.00 60.25 182 LYS A O 1
ATOM 1431 N N . GLN A 1 183 ? -6.259 -12.892 14.970 1.00 60.28 183 GLN A N 1
ATOM 1432 C CA . GLN A 1 183 ? -4.914 -13.452 14.810 1.00 60.28 183 GLN A CA 1
ATOM 1433 C C . GLN A 1 183 ? -4.904 -14.886 14.257 1.00 60.28 183 GLN A C 1
ATOM 1435 O O . GLN A 1 183 ? -3.913 -15.297 13.662 1.00 60.28 183 GLN A O 1
ATOM 1440 N N . LYS A 1 184 ? -6.017 -15.629 14.340 1.00 69.19 184 LYS A N 1
ATOM 1441 C CA . LYS A 1 184 ? -6.149 -16.949 13.698 1.00 69.19 184 LYS A CA 1
ATOM 1442 C C . LYS A 1 184 ? -5.920 -16.934 12.179 1.00 69.19 184 LYS A C 1
ATOM 1444 O O . LYS A 1 184 ? -5.521 -17.946 11.619 1.00 69.19 184 LYS A O 1
ATOM 1449 N N . PHE A 1 185 ? -6.156 -15.799 11.515 1.00 73.81 185 PHE A N 1
ATOM 1450 C CA . PHE A 1 185 ? -5.917 -15.636 10.078 1.00 73.81 185 PHE A CA 1
ATOM 1451 C C . PHE A 1 185 ? -4.570 -14.979 9.761 1.00 73.81 185 PHE A C 1
ATOM 1453 O O . PHE A 1 185 ? -4.228 -14.853 8.588 1.00 73.81 185 PHE A O 1
ATOM 1460 N N . PHE A 1 186 ? -3.799 -14.580 10.780 1.00 76.88 186 PHE A N 1
ATOM 1461 C CA . PHE A 1 186 ? -2.529 -13.876 10.601 1.00 76.88 186 PHE A CA 1
ATOM 1462 C C . PHE A 1 186 ? -1.554 -14.686 9.746 1.00 76.88 186 PHE A C 1
ATOM 1464 O O . PHE A 1 186 ? -1.050 -14.178 8.755 1.00 76.88 186 PHE A O 1
ATOM 1471 N N . TRP A 1 187 ? -1.354 -15.967 10.058 1.00 79.88 187 TRP A N 1
ATOM 1472 C CA . TRP A 1 187 ? -0.425 -16.812 9.304 1.00 79.88 187 TRP A CA 1
ATOM 1473 C C . TRP A 1 187 ? -0.861 -17.049 7.860 1.00 79.88 187 TRP A C 1
ATOM 1475 O O . TRP A 1 187 ? -0.029 -17.009 6.962 1.00 79.88 187 TRP A O 1
ATOM 1485 N N . ILE A 1 188 ? -2.163 -17.224 7.616 1.00 83.06 188 ILE A N 1
ATOM 1486 C CA . ILE A 1 188 ? -2.702 -17.357 6.254 1.00 83.06 188 ILE A CA 1
ATOM 1487 C C . ILE A 1 188 ? -2.438 -16.070 5.463 1.00 83.06 188 ILE A C 1
ATOM 1489 O O . ILE A 1 188 ? -1.979 -16.129 4.324 1.00 83.06 188 ILE A O 1
ATOM 1493 N N . TYR A 1 189 ? -2.668 -14.914 6.088 1.00 81.19 189 TYR A N 1
ATOM 1494 C CA . TYR A 1 189 ? -2.348 -13.612 5.514 1.00 81.19 189 TYR A CA 1
ATOM 1495 C C . TYR A 1 189 ? -0.840 -13.470 5.234 1.00 81.19 189 TYR A C 1
ATOM 1497 O O . TYR A 1 189 ? -0.464 -13.136 4.118 1.00 81.19 189 TYR A O 1
ATOM 1505 N N . MET A 1 190 ? 0.038 -13.810 6.184 1.00 84.25 190 MET A N 1
ATOM 1506 C CA . MET A 1 190 ? 1.495 -13.715 6.003 1.00 84.25 190 MET A CA 1
ATOM 1507 C C . MET A 1 190 ? 2.026 -14.642 4.903 1.00 84.25 190 MET A C 1
ATOM 1509 O O . MET A 1 190 ? 2.940 -14.269 4.172 1.00 84.25 190 MET A O 1
ATOM 1513 N N . VAL A 1 191 ? 1.448 -15.834 4.747 1.00 87.12 191 VAL A N 1
ATOM 1514 C CA . VAL A 1 191 ? 1.792 -16.746 3.646 1.00 87.12 191 VAL A CA 1
ATOM 1515 C C . VAL A 1 191 ? 1.381 -16.147 2.297 1.00 87.12 191 VAL A C 1
ATOM 1517 O O . VAL A 1 191 ? 2.162 -16.178 1.348 1.00 87.12 191 VAL A O 1
ATOM 1520 N N . GLN A 1 192 ? 0.194 -15.544 2.198 1.00 86.75 192 GLN A N 1
ATOM 1521 C CA . GLN A 1 192 ? -0.224 -14.831 0.984 1.00 86.75 192 GLN A CA 1
ATOM 1522 C C . GLN A 1 192 ? 0.670 -13.620 0.688 1.00 86.75 192 GLN A C 1
ATOM 1524 O O . GLN A 1 192 ? 1.021 -13.396 -0.476 1.00 86.75 192 GLN A O 1
ATOM 1529 N N . ALA A 1 193 ? 1.084 -12.881 1.721 1.00 85.06 193 ALA A N 1
ATOM 1530 C CA . ALA A 1 193 ? 2.055 -11.801 1.594 1.00 85.06 193 ALA A CA 1
ATOM 1531 C C . ALA A 1 193 ? 3.363 -12.330 0.992 1.00 85.06 193 ALA A C 1
ATOM 1533 O O . ALA A 1 193 ? 3.852 -11.744 0.020 1.00 85.06 193 ALA A O 1
ATOM 1534 N N . LEU A 1 194 ? 3.875 -13.466 1.498 1.00 88.19 194 LEU A N 1
ATOM 1535 C CA . LEU A 1 194 ? 5.106 -14.116 1.019 1.00 88.19 194 LEU A CA 1
ATOM 1536 C C . LEU A 1 194 ? 5.050 -14.381 -0.479 1.00 88.19 194 LEU A C 1
ATOM 1538 O O . LEU A 1 194 ? 5.937 -13.949 -1.215 1.00 88.19 194 LEU A O 1
ATOM 1542 N N . PHE A 1 195 ? 3.986 -15.033 -0.942 1.00 89.81 195 PHE A N 1
ATOM 1543 C CA . PHE A 1 195 ? 3.814 -15.323 -2.363 1.00 89.81 195 PHE A CA 1
ATOM 1544 C C . PHE A 1 195 ? 3.655 -14.054 -3.204 1.00 89.81 195 PHE A C 1
ATOM 1546 O O . PHE A 1 195 ? 4.294 -13.936 -4.249 1.00 89.81 195 PHE A O 1
ATOM 1553 N N . SER A 1 196 ? 2.873 -13.080 -2.732 1.00 86.75 196 SER A N 1
ATOM 1554 C CA . SER A 1 196 ? 2.669 -11.806 -3.437 1.00 86.75 196 SER A CA 1
ATOM 1555 C C . SER A 1 196 ? 3.976 -11.022 -3.571 1.00 86.75 196 SER A C 1
ATOM 1557 O O . SER A 1 196 ? 4.282 -10.488 -4.634 1.00 86.75 196 SER A O 1
ATOM 1559 N N . THR A 1 197 ? 4.796 -11.012 -2.519 1.00 87.25 197 THR A N 1
ATOM 1560 C CA . THR A 1 197 ? 6.099 -10.333 -2.499 1.00 87.25 197 THR A CA 1
ATOM 1561 C C . THR A 1 197 ? 7.129 -11.067 -3.346 1.00 87.25 197 THR A C 1
ATOM 1563 O O . THR A 1 197 ? 7.888 -10.427 -4.068 1.00 87.25 197 THR A O 1
ATOM 1566 N N . ALA A 1 198 ? 7.153 -12.400 -3.304 1.00 87.94 198 ALA A N 1
ATOM 1567 C CA . ALA A 1 198 ? 8.034 -13.200 -4.149 1.00 87.94 198 ALA A CA 1
ATOM 1568 C C . ALA A 1 198 ? 7.706 -13.007 -5.638 1.00 87.94 198 ALA A C 1
ATOM 1570 O O . ALA A 1 198 ? 8.613 -12.820 -6.454 1.00 87.94 198 ALA A O 1
ATOM 1571 N N . PHE A 1 199 ? 6.415 -12.990 -5.987 1.00 88.25 199 PHE A N 1
ATOM 1572 C CA . PHE A 1 199 ? 5.953 -12.711 -7.344 1.00 88.25 199 PHE A C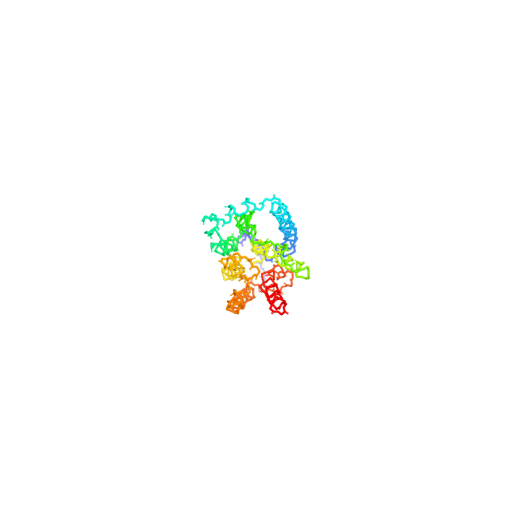A 1
ATOM 1573 C C . PHE A 1 199 ? 6.290 -11.280 -7.782 1.00 88.25 199 PHE A C 1
ATOM 1575 O O . PHE A 1 199 ? 6.819 -11.082 -8.878 1.00 88.25 199 PHE A O 1
ATOM 1582 N N . TRP A 1 200 ? 6.071 -10.296 -6.907 1.00 88.25 200 TRP A N 1
ATOM 1583 C CA . TRP A 1 200 ? 6.468 -8.906 -7.126 1.00 88.25 200 TRP A CA 1
ATOM 1584 C C . TRP A 1 200 ? 7.973 -8.762 -7.360 1.00 88.25 200 TRP A C 1
ATOM 1586 O O . TRP A 1 200 ? 8.382 -8.197 -8.370 1.00 88.25 200 TRP A O 1
ATOM 1596 N N . TRP A 1 201 ? 8.804 -9.363 -6.511 1.00 86.38 201 TRP A N 1
ATOM 1597 C CA . TRP A 1 201 ? 10.261 -9.325 -6.640 1.00 86.38 201 TRP A CA 1
ATOM 1598 C C . TRP A 1 201 ? 10.761 -10.014 -7.916 1.00 86.38 201 TRP A C 1
ATOM 1600 O O . TRP A 1 201 ? 11.702 -9.545 -8.558 1.00 86.38 201 TRP A O 1
ATOM 1610 N N . SER A 1 202 ? 10.142 -11.130 -8.312 1.00 85.94 202 SER A N 1
ATOM 1611 C CA . SER A 1 202 ? 10.461 -11.794 -9.580 1.00 85.94 202 SER A CA 1
ATOM 1612 C C . SER A 1 202 ? 10.080 -10.930 -10.784 1.00 85.94 202 SER A C 1
ATOM 1614 O O . SER A 1 202 ? 10.870 -10.821 -11.720 1.00 85.94 202 SER A O 1
ATOM 1616 N N . SER A 1 203 ? 8.910 -10.290 -10.746 1.00 85.56 203 SER A N 1
ATOM 1617 C CA . SER A 1 203 ? 8.427 -9.414 -11.821 1.00 85.56 203 SER A CA 1
ATOM 1618 C C . SER A 1 203 ? 9.270 -8.147 -11.940 1.00 85.56 203 SER A C 1
ATOM 1620 O O . SER A 1 203 ? 9.628 -7.757 -13.046 1.00 85.56 203 SER A O 1
ATOM 1622 N N . LEU A 1 204 ? 9.667 -7.564 -10.806 1.00 81.06 204 LEU A N 1
ATOM 1623 C CA . LEU A 1 204 ? 10.588 -6.434 -10.730 1.00 81.06 204 LEU A CA 1
ATOM 1624 C C . LEU A 1 204 ? 11.933 -6.762 -11.387 1.00 81.06 204 LEU A C 1
ATOM 1626 O O . LEU A 1 204 ? 12.377 -6.040 -12.270 1.00 81.06 204 LEU A O 1
ATOM 1630 N N . ARG A 1 205 ? 12.557 -7.883 -11.000 1.00 80.25 205 ARG A N 1
ATOM 1631 C CA . ARG A 1 205 ? 13.851 -8.316 -11.557 1.00 80.25 205 ARG A CA 1
ATOM 1632 C C . ARG A 1 205 ? 13.801 -8.627 -13.049 1.00 80.25 205 ARG A C 1
ATOM 1634 O O . ARG A 1 205 ? 14.817 -8.518 -13.712 1.00 80.25 205 ARG A O 1
ATOM 1641 N N . LYS A 1 206 ? 12.648 -9.056 -13.563 1.00 77.88 206 LYS A N 1
ATOM 1642 C CA . LYS A 1 206 ? 12.452 -9.284 -15.001 1.00 77.88 206 LYS A CA 1
ATOM 1643 C C . LYS A 1 206 ? 12.161 -7.996 -15.770 1.00 77.88 206 LYS A C 1
ATOM 1645 O O . LYS A 1 206 ? 12.396 -7.960 -16.969 1.00 77.88 206 LYS A O 1
ATOM 1650 N N . GLY A 1 207 ? 11.582 -6.993 -15.110 1.00 73.50 207 GLY A N 1
ATOM 1651 C CA . GLY A 1 207 ? 11.228 -5.710 -15.717 1.00 73.50 207 GLY A CA 1
ATOM 1652 C C . GLY A 1 207 ? 12.344 -4.668 -15.683 1.00 73.50 207 GLY A C 1
ATOM 1653 O O . GLY A 1 207 ? 12.294 -3.727 -16.463 1.00 73.50 207 GLY A O 1
ATOM 1654 N N . LEU A 1 208 ? 13.329 -4.828 -14.799 1.00 69.19 208 LEU A N 1
ATOM 1655 C CA . LEU A 1 208 ? 14.500 -3.963 -14.706 1.00 69.19 208 LEU A CA 1
ATOM 1656 C C . LEU A 1 208 ? 15.714 -4.652 -15.333 1.00 69.19 208 LEU A C 1
ATOM 1658 O O . LEU A 1 208 ? 16.090 -5.737 -14.896 1.00 69.19 208 LEU A O 1
ATOM 1662 N N . GLU A 1 209 ? 16.346 -3.998 -16.308 1.00 65.94 209 GLU A N 1
ATOM 1663 C CA . GLU A 1 209 ? 17.641 -4.429 -16.857 1.00 65.94 209 GLU A CA 1
ATOM 1664 C C . GLU A 1 209 ? 18.750 -4.329 -15.795 1.00 65.94 209 GLU A C 1
ATOM 1666 O O . GLU A 1 209 ? 19.556 -5.246 -15.649 1.00 65.94 209 GLU A O 1
ATOM 1671 N N . GLU A 1 210 ? 18.721 -3.270 -14.975 1.00 66.56 210 GLU A N 1
ATOM 1672 C CA . GLU A 1 210 ? 19.578 -3.101 -13.800 1.00 66.56 210 GLU A CA 1
ATOM 1673 C C . GLU A 1 210 ? 18.769 -2.715 -12.556 1.00 66.56 210 GLU A C 1
ATOM 1675 O O . GLU A 1 210 ? 17.960 -1.784 -12.550 1.00 66.56 210 GLU A O 1
ATOM 1680 N N . VAL A 1 211 ? 19.016 -3.427 -11.455 1.00 67.31 211 VAL A N 1
ATOM 1681 C CA . VAL A 1 211 ? 18.351 -3.195 -10.170 1.00 67.31 211 VAL A CA 1
ATOM 1682 C C . VAL A 1 211 ? 19.205 -2.250 -9.327 1.00 67.31 211 VAL A C 1
ATOM 1684 O O . VAL A 1 211 ? 20.124 -2.680 -8.633 1.00 67.31 211 VAL A O 1
ATOM 1687 N N . THR A 1 212 ? 18.896 -0.953 -9.362 1.00 69.94 212 THR A N 1
ATOM 1688 C CA . THR A 1 212 ? 19.556 0.045 -8.506 1.00 69.94 212 THR A CA 1
ATOM 1689 C C . THR A 1 212 ? 18.781 0.273 -7.210 1.00 69.94 212 THR A C 1
ATOM 1691 O O . THR A 1 212 ? 17.551 0.219 -7.172 1.00 69.94 212 THR A O 1
ATOM 1694 N N . LEU A 1 213 ? 19.496 0.564 -6.117 1.00 66.94 213 LEU A N 1
ATOM 1695 C CA . LEU A 1 213 ? 18.872 0.782 -4.808 1.00 66.94 213 LEU A CA 1
ATOM 1696 C C . LEU A 1 213 ? 17.860 1.942 -4.836 1.00 66.94 213 LEU A C 1
ATOM 1698 O O . LEU A 1 213 ? 16.808 1.855 -4.212 1.00 66.94 213 LEU A O 1
ATOM 1702 N N . SER A 1 214 ? 18.151 3.005 -5.590 1.00 65.38 214 SER A N 1
ATOM 1703 C CA . SER A 1 214 ? 17.281 4.176 -5.741 1.00 65.38 214 SER A CA 1
ATOM 1704 C C . SER A 1 214 ? 16.003 3.883 -6.533 1.00 65.38 214 SER A C 1
ATOM 1706 O O . SER A 1 214 ? 14.962 4.448 -6.208 1.00 65.38 214 SER A O 1
ATOM 1708 N N . ALA A 1 215 ? 16.046 2.975 -7.515 1.00 65.94 215 ALA A N 1
ATOM 1709 C CA . ALA A 1 215 ? 14.859 2.533 -8.249 1.00 65.94 215 ALA A CA 1
ATOM 1710 C C . ALA A 1 215 ? 13.969 1.598 -7.413 1.00 65.94 215 ALA A C 1
ATOM 1712 O O . ALA A 1 215 ? 12.746 1.609 -7.546 1.00 65.94 215 ALA A O 1
ATOM 1713 N N . VAL A 1 216 ? 14.576 0.797 -6.532 1.00 71.06 216 VAL A N 1
ATOM 1714 C CA . VAL A 1 216 ? 13.862 -0.207 -5.731 1.00 71.06 216 VAL A CA 1
ATOM 1715 C C . VAL A 1 216 ? 13.303 0.366 -4.434 1.00 71.06 216 VAL A C 1
ATOM 1717 O O . VAL A 1 216 ? 12.201 -0.009 -4.041 1.00 71.06 216 VAL A O 1
ATOM 1720 N N . PHE A 1 217 ? 14.024 1.273 -3.768 1.00 73.56 217 PHE A N 1
ATOM 1721 C CA . PHE A 1 217 ? 13.660 1.800 -2.447 1.00 73.56 217 PHE A CA 1
ATOM 1722 C C . PHE A 1 217 ? 12.201 2.293 -2.329 1.00 73.56 217 PHE A C 1
ATOM 1724 O O . PHE A 1 217 ? 11.530 1.896 -1.375 1.00 73.56 217 PHE A O 1
ATOM 1731 N N . PRO A 1 218 ? 11.647 3.061 -3.288 1.00 68.56 218 PRO A N 1
ATOM 1732 C CA . PRO A 1 218 ? 10.254 3.518 -3.227 1.00 68.56 218 PRO A CA 1
ATOM 1733 C C . PRO A 1 218 ? 9.245 2.370 -3.290 1.00 68.56 218 PRO A C 1
ATOM 1735 O O . PRO A 1 218 ? 8.164 2.442 -2.709 1.00 68.56 218 PRO A O 1
ATOM 1738 N N . LEU A 1 219 ? 9.606 1.285 -3.972 1.00 74.75 219 LEU A N 1
ATOM 1739 C CA . LEU A 1 219 ? 8.760 0.110 -4.126 1.00 74.75 219 LEU A CA 1
ATOM 1740 C C . LEU A 1 219 ? 8.802 -0.811 -2.901 1.00 74.75 219 LEU A C 1
ATOM 1742 O O . LEU A 1 219 ? 7.920 -1.650 -2.721 1.00 74.75 219 LEU A O 1
ATOM 1746 N N . LEU A 1 220 ? 9.797 -0.639 -2.023 1.00 79.00 220 LEU A N 1
ATOM 1747 C CA . LEU A 1 220 ? 9.907 -1.395 -0.775 1.00 79.00 220 LEU A CA 1
ATOM 1748 C C . LEU A 1 220 ? 8.883 -0.965 0.279 1.00 79.00 220 LEU A C 1
ATOM 1750 O O . LEU A 1 220 ? 8.721 -1.670 1.273 1.00 79.00 220 LEU A O 1
ATOM 1754 N N . VAL A 1 221 ? 8.149 0.129 0.069 1.00 78.81 221 VAL A N 1
ATOM 1755 C CA . VAL A 1 221 ? 7.127 0.601 1.016 1.00 78.81 221 VAL A CA 1
ATOM 1756 C C . VAL A 1 221 ? 6.058 -0.467 1.273 1.00 78.81 221 VAL A C 1
ATOM 1758 O O . VAL A 1 221 ? 5.709 -0.718 2.428 1.00 78.81 221 VAL A O 1
ATOM 1761 N N . GLY A 1 222 ? 5.578 -1.146 0.224 1.00 78.38 222 GLY A N 1
ATOM 1762 C CA . GLY A 1 222 ? 4.615 -2.245 0.351 1.00 78.38 222 GLY A CA 1
ATOM 1763 C C . GLY A 1 222 ? 5.153 -3.406 1.203 1.00 78.38 222 GLY A C 1
ATOM 1764 O O . GLY A 1 222 ? 4.549 -3.727 2.230 1.00 78.38 222 GLY A O 1
ATOM 1765 N N . PRO A 1 223 ? 6.303 -4.007 0.842 1.00 81.19 223 PRO A N 1
ATOM 1766 C CA . PRO A 1 223 ? 6.922 -5.082 1.618 1.00 81.19 223 PRO A CA 1
ATOM 1767 C C . PRO A 1 223 ? 7.285 -4.681 3.057 1.00 81.19 223 PRO A C 1
ATOM 1769 O O . PRO A 1 223 ? 6.994 -5.430 3.988 1.00 81.19 223 PRO A O 1
ATOM 1772 N N . ILE A 1 224 ? 7.865 -3.496 3.279 1.00 82.06 224 ILE A N 1
ATOM 1773 C CA . ILE A 1 224 ? 8.218 -3.008 4.625 1.00 82.06 224 ILE A CA 1
ATOM 1774 C C . ILE A 1 224 ? 6.972 -2.928 5.506 1.00 82.06 224 ILE A C 1
ATOM 1776 O O . ILE A 1 224 ? 7.000 -3.353 6.663 1.00 82.06 224 ILE A O 1
ATOM 1780 N N . PHE A 1 225 ? 5.862 -2.430 4.963 1.00 75.69 225 PHE A N 1
ATOM 1781 C CA . PHE A 1 225 ? 4.607 -2.394 5.697 1.00 75.69 225 PHE A CA 1
ATOM 1782 C C . PHE A 1 225 ? 4.060 -3.797 5.986 1.00 75.69 225 PHE A C 1
ATOM 1784 O O . PHE A 1 225 ? 3.651 -4.069 7.116 1.00 75.69 225 PHE A O 1
ATOM 1791 N N . GLN A 1 226 ? 4.066 -4.692 4.992 1.00 74.00 226 GLN A N 1
ATOM 1792 C CA . GLN A 1 226 ? 3.525 -6.046 5.129 1.00 74.00 226 GLN A CA 1
ATOM 1793 C C . GLN A 1 226 ? 4.312 -6.910 6.117 1.00 74.00 226 GLN A C 1
ATOM 1795 O O . GLN A 1 226 ? 3.690 -7.568 6.945 1.00 74.00 226 GLN A O 1
ATOM 1800 N N . TYR A 1 227 ? 5.645 -6.903 6.066 1.00 73.38 227 TYR A N 1
ATOM 1801 C CA . TYR A 1 227 ? 6.467 -7.727 6.957 1.00 73.38 227 TYR A CA 1
ATOM 1802 C C . TYR A 1 227 ? 6.907 -6.964 8.186 1.00 73.38 227 TYR A C 1
ATOM 1804 O O . TYR A 1 227 ? 6.546 -7.350 9.286 1.00 73.38 227 TYR A O 1
ATOM 1812 N N . GLY A 1 228 ? 7.646 -5.868 8.022 1.00 70.44 228 GLY A N 1
ATOM 1813 C CA . GLY A 1 228 ? 8.186 -5.126 9.161 1.00 70.44 228 GLY A CA 1
ATOM 1814 C C . GLY A 1 228 ? 7.074 -4.587 10.056 1.00 70.44 228 GLY A C 1
ATOM 1815 O O . GLY A 1 228 ? 7.071 -4.818 11.264 1.00 70.44 228 GLY A O 1
ATOM 1816 N N . GLY A 1 229 ? 6.084 -3.942 9.440 1.00 68.88 229 GLY A N 1
ATOM 1817 C CA . GLY A 1 229 ? 4.964 -3.348 10.158 1.00 68.88 229 GLY A CA 1
ATOM 1818 C C . GLY A 1 229 ? 4.057 -4.365 10.814 1.00 68.88 229 GLY A C 1
ATOM 1819 O O . GLY A 1 229 ? 3.853 -4.332 12.026 1.00 68.88 229 GLY A O 1
ATOM 1820 N N . ARG A 1 230 ? 3.485 -5.280 10.030 1.00 71.38 230 ARG A N 1
ATOM 1821 C CA . ARG A 1 230 ? 2.467 -6.198 10.560 1.00 71.38 230 ARG A CA 1
ATOM 1822 C C . ARG A 1 230 ? 3.046 -7.294 11.447 1.00 71.38 230 ARG A C 1
ATOM 1824 O O . ARG A 1 230 ? 2.396 -7.635 12.430 1.00 71.38 230 ARG A O 1
ATOM 1831 N N . TRP A 1 231 ? 4.235 -7.815 11.145 1.00 72.25 231 TRP A N 1
ATOM 1832 C CA . TRP A 1 231 ? 4.874 -8.824 11.991 1.00 72.25 231 TRP A CA 1
ATOM 1833 C C . TRP A 1 231 ? 5.311 -8.243 13.330 1.00 72.25 231 TRP A C 1
ATOM 1835 O O . TRP A 1 231 ? 4.978 -8.805 14.368 1.00 72.25 231 TRP A O 1
ATOM 1845 N N . GLY A 1 232 ? 5.993 -7.092 13.317 1.00 70.62 232 GLY A N 1
ATOM 1846 C CA . GLY A 1 232 ? 6.430 -6.434 14.550 1.00 70.62 232 GLY A CA 1
ATOM 1847 C C . GLY A 1 232 ? 5.254 -6.108 15.470 1.00 70.62 232 GLY A C 1
ATOM 1848 O O . GLY A 1 232 ? 5.313 -6.363 16.668 1.00 70.62 232 GLY A O 1
ATOM 1849 N N . LEU A 1 233 ? 4.143 -5.636 14.894 1.00 68.56 233 LEU A N 1
ATOM 1850 C CA . LEU A 1 233 ? 2.908 -5.390 15.638 1.00 68.56 233 LEU A CA 1
ATOM 1851 C C . LEU A 1 233 ? 2.246 -6.671 16.152 1.00 68.56 233 LEU A C 1
ATOM 1853 O O . LEU A 1 233 ? 1.696 -6.669 17.248 1.00 68.56 233 LEU A O 1
ATOM 1857 N N . TYR A 1 234 ? 2.266 -7.754 15.375 1.00 70.00 234 TYR A N 1
ATOM 1858 C CA . TYR A 1 234 ? 1.720 -9.040 15.802 1.00 70.00 234 TYR A CA 1
ATOM 1859 C C . TYR A 1 234 ? 2.476 -9.607 17.004 1.00 70.00 234 TYR A C 1
ATOM 1861 O O . TYR A 1 234 ? 1.837 -9.995 17.981 1.00 70.00 234 TYR A O 1
ATOM 1869 N N . GLU A 1 235 ? 3.808 -9.629 16.935 1.00 71.75 235 GLU A N 1
ATOM 1870 C CA . GLU A 1 235 ? 4.664 -10.126 18.013 1.00 71.75 235 GLU A CA 1
ATOM 1871 C C . GLU A 1 235 ? 4.463 -9.295 19.284 1.00 71.75 235 GLU A C 1
ATOM 1873 O O . GLU A 1 235 ? 4.179 -9.854 20.340 1.00 71.75 235 GLU A O 1
ATOM 1878 N N . ASP A 1 236 ? 4.494 -7.965 19.179 1.00 68.25 236 ASP A N 1
ATOM 1879 C CA . ASP A 1 236 ? 4.304 -7.096 20.342 1.00 68.25 236 ASP A CA 1
ATOM 1880 C C . ASP A 1 236 ? 2.917 -7.286 20.983 1.00 68.25 236 ASP A C 1
ATOM 1882 O O . ASP A 1 236 ? 2.818 -7.493 22.187 1.00 68.25 236 ASP A O 1
ATOM 1886 N N . ILE A 1 237 ? 1.841 -7.339 20.190 1.00 65.44 237 ILE A N 1
ATOM 1887 C CA . ILE A 1 237 ? 0.477 -7.544 20.713 1.00 65.44 237 ILE A CA 1
ATOM 1888 C C . ILE A 1 237 ? 0.288 -8.945 21.316 1.00 65.44 237 ILE A C 1
ATOM 1890 O O . ILE A 1 237 ? -0.503 -9.108 22.240 1.00 65.44 237 ILE A O 1
ATOM 1894 N N . ARG A 1 238 ? 0.955 -9.976 20.787 1.00 66.06 238 ARG A N 1
ATOM 1895 C CA . ARG A 1 238 ? 0.788 -11.364 21.247 1.00 66.06 238 ARG A CA 1
ATOM 1896 C C . ARG A 1 238 ? 1.411 -11.617 22.621 1.00 66.06 238 ARG A C 1
ATOM 1898 O O . ARG A 1 238 ? 0.908 -12.471 23.349 1.00 66.06 238 ARG A O 1
ATOM 1905 N N . TYR A 1 239 ? 2.505 -10.934 22.944 1.00 64.81 239 TYR A N 1
ATOM 1906 C CA . TYR A 1 239 ? 3.262 -11.150 24.183 1.00 64.81 239 TYR A CA 1
ATOM 1907 C C . TYR A 1 239 ? 3.038 -10.059 25.245 1.00 64.81 239 TYR A C 1
ATOM 1909 O O . TYR A 1 239 ? 3.725 -10.063 26.268 1.00 64.81 239 TYR A O 1
ATOM 1917 N N . CYS A 1 240 ? 2.081 -9.153 25.018 1.00 55.22 240 CYS A N 1
ATOM 1918 C CA . CYS A 1 240 ? 1.648 -8.113 25.954 1.00 55.22 240 CYS A CA 1
ATOM 1919 C C . CYS A 1 240 ? 0.275 -8.423 26.557 1.00 55.22 240 CYS A C 1
ATOM 1921 O O . CYS A 1 240 ? 0.094 -8.082 27.747 1.00 55.22 240 CYS A O 1
#

pLDDT: mean 70.33, std 15.85, range [29.78, 94.19]